Protein AF-A0A3R9NE01-F1 (afdb_monomer_lite)

pLDDT: mean 81.09, std 18.74, range [30.12, 98.5]

Sequence (220 aa):
MKENQVIYPLPDQVRCLRREVTMRYAVYPGRVAAQKMSQAEMDREIGTMQAAADSIEKMAKNGLFREAWNTLAEARTYAHAELMQEITRVQQRANQFTTDGNLASAQAECRKLAGLTLRLSELIGELLAKPQSDAPVVSAPNLLLTATPATAAANSAYATVEQKQAIIGLLNHPAIERKEKTKVLLNINRISPDKATETIEHLNVLIDAYDGPTSYAKAS

Structure (mmCIF, N/CA/C/O backbone):
data_AF-A0A3R9NE01-F1
#
_entry.id   AF-A0A3R9NE01-F1
#
loop_
_atom_site.group_PDB
_atom_site.id
_atom_site.type_symbol
_atom_site.label_atom_id
_atom_site.label_alt_id
_atom_site.label_comp_id
_atom_site.label_asym_id
_atom_site.label_entity_id
_atom_site.label_seq_id
_atom_site.pdbx_PDB_ins_code
_atom_site.Cartn_x
_atom_site.Cartn_y
_atom_site.Cartn_z
_atom_site.occupancy
_atom_site.B_iso_or_equiv
_atom_site.auth_seq_id
_atom_site.auth_comp_id
_atom_site.auth_asym_id
_atom_site.auth_atom_id
_atom_site.pdbx_PDB_model_num
ATOM 1 N N . MET A 1 1 ? 21.961 -8.917 9.415 1.00 46.12 1 MET A N 1
ATOM 2 C CA . MET A 1 1 ? 20.709 -9.704 9.413 1.00 46.12 1 MET A CA 1
ATOM 3 C C . MET A 1 1 ? 19.562 -8.709 9.381 1.00 46.12 1 MET A C 1
ATOM 5 O O . MET A 1 1 ? 19.503 -7.887 10.282 1.00 46.12 1 MET A O 1
ATOM 9 N N . LYS A 1 2 ? 18.745 -8.671 8.321 1.00 53.81 2 LYS A N 1
ATOM 10 C CA . LYS A 1 2 ? 17.541 -7.825 8.311 1.00 53.81 2 LYS A CA 1
ATOM 11 C C . LYS A 1 2 ? 16.445 -8.604 9.035 1.00 53.81 2 LYS A C 1
ATOM 13 O O . LYS A 1 2 ? 16.127 -9.710 8.608 1.00 53.81 2 LYS A O 1
ATOM 18 N N . GLU A 1 3 ? 15.937 -8.073 10.142 1.00 60.66 3 GLU A N 1
ATOM 19 C CA . GLU A 1 3 ? 14.750 -8.629 10.791 1.00 60.66 3 GLU A CA 1
ATOM 20 C C . GLU A 1 3 ? 13.585 -8.575 9.806 1.00 60.66 3 GLU A C 1
ATOM 22 O O . GLU A 1 3 ? 13.289 -7.531 9.222 1.00 60.66 3 GLU A O 1
ATOM 27 N N . ASN A 1 4 ? 12.956 -9.725 9.585 1.00 73.25 4 ASN A N 1
ATOM 28 C CA . ASN A 1 4 ? 11.788 -9.823 8.731 1.00 73.25 4 ASN A CA 1
ATOM 29 C C . ASN A 1 4 ? 10.596 -9.232 9.499 1.00 73.25 4 ASN A C 1
ATOM 31 O O . ASN A 1 4 ? 9.976 -9.922 10.308 1.00 73.25 4 ASN A O 1
ATOM 35 N N . GLN A 1 5 ? 10.324 -7.938 9.317 1.00 75.50 5 GLN A N 1
ATOM 36 C CA . GLN A 1 5 ? 9.161 -7.299 9.929 1.00 75.50 5 GLN A CA 1
ATOM 37 C C . GLN A 1 5 ? 7.882 -7.881 9.327 1.00 75.50 5 GLN A C 1
ATOM 39 O O . GLN A 1 5 ? 7.605 -7.724 8.139 1.00 75.50 5 GLN A O 1
ATOM 44 N N . VAL A 1 6 ? 7.093 -8.551 10.164 1.00 77.50 6 VAL A N 1
ATOM 45 C CA . VAL A 1 6 ? 5.766 -9.043 9.788 1.00 77.50 6 VAL A CA 1
ATOM 46 C C . VAL A 1 6 ? 4.814 -7.851 9.721 1.00 77.50 6 VAL A C 1
ATOM 48 O O . VAL A 1 6 ? 4.554 -7.197 10.732 1.00 77.50 6 VAL A O 1
ATOM 51 N N . ILE A 1 7 ? 4.300 -7.563 8.526 1.00 79.62 7 ILE A N 1
ATOM 52 C CA . ILE A 1 7 ? 3.317 -6.501 8.297 1.00 79.62 7 ILE A CA 1
ATOM 53 C C . ILE A 1 7 ? 1.916 -7.108 8.415 1.00 79.62 7 ILE A C 1
ATOM 55 O O . ILE A 1 7 ? 1.562 -8.005 7.653 1.00 79.62 7 ILE A O 1
ATOM 59 N N . TYR A 1 8 ? 1.111 -6.614 9.357 1.00 82.62 8 TYR A N 1
ATOM 60 C CA . TYR A 1 8 ? -0.275 -7.057 9.539 1.00 82.62 8 TYR A CA 1
ATOM 61 C C . TYR A 1 8 ? -1.252 -6.188 8.732 1.00 82.62 8 TYR A C 1
ATOM 63 O O . TYR A 1 8 ? -1.100 -4.962 8.739 1.00 82.62 8 TYR A O 1
ATOM 71 N N . PRO A 1 9 ? -2.289 -6.764 8.096 1.00 83.94 9 PRO A N 1
ATOM 72 C CA . PRO A 1 9 ? -3.312 -5.995 7.390 1.00 83.94 9 PRO A CA 1
ATOM 73 C C . PRO A 1 9 ? -4.028 -4.985 8.299 1.00 83.94 9 PRO A C 1
ATOM 75 O O . PRO A 1 9 ? -4.332 -5.285 9.456 1.00 83.94 9 PRO A O 1
ATOM 78 N N . LEU A 1 10 ? -4.373 -3.804 7.767 1.00 85.81 10 LEU A N 1
ATOM 79 C CA . LEU A 1 10 ? -5.088 -2.765 8.529 1.00 85.81 10 LEU A CA 1
ATOM 80 C C . LEU A 1 10 ? -6.391 -3.270 9.189 1.00 85.81 10 LEU A C 1
ATOM 82 O O . LEU A 1 10 ? -6.609 -2.935 10.354 1.00 85.81 10 LEU A O 1
ATOM 86 N N . PRO A 1 11 ? -7.236 -4.103 8.540 1.00 85.44 11 PRO A N 1
ATOM 87 C CA . PRO A 1 11 ? -8.435 -4.641 9.188 1.00 85.44 11 PRO A CA 1
ATOM 88 C C . PRO A 1 11 ? -8.142 -5.462 10.451 1.00 85.44 11 PRO A C 1
ATOM 90 O O . PRO A 1 11 ? -8.905 -5.410 11.419 1.00 85.44 11 PRO A O 1
ATOM 93 N N . ASP A 1 12 ? -7.026 -6.192 10.476 1.00 85.94 12 ASP A N 1
ATOM 94 C CA . ASP A 1 12 ? -6.636 -6.997 11.633 1.00 85.94 12 ASP A CA 1
ATOM 95 C C . ASP A 1 12 ? -6.089 -6.125 12.764 1.00 85.94 12 ASP A C 1
ATOM 97 O O . ASP A 1 12 ? -6.404 -6.367 13.932 1.00 85.94 12 ASP A O 1
ATOM 101 N N . GLN A 1 13 ? -5.373 -5.048 12.431 1.00 91.81 13 GLN A N 1
ATOM 102 C CA . GLN A 1 13 ? -4.954 -4.039 13.407 1.00 91.81 13 GLN A CA 1
ATOM 103 C C . GLN A 1 13 ? -6.165 -3.358 14.070 1.00 91.81 13 GLN A C 1
ATOM 105 O O . GLN A 1 13 ? -6.209 -3.244 15.297 1.00 91.81 13 GLN A O 1
ATOM 110 N N . VAL A 1 14 ? -7.189 -2.980 13.290 1.00 91.56 14 VAL A N 1
ATOM 111 C CA . VAL A 1 14 ? -8.448 -2.409 13.818 1.00 91.56 14 VAL A CA 1
ATOM 112 C C . VAL A 1 14 ? -9.142 -3.398 14.752 1.00 91.56 14 VAL A C 1
ATOM 114 O O . VAL A 1 14 ? -9.572 -3.024 15.844 1.00 91.56 14 VAL A O 1
ATOM 117 N N . ARG A 1 15 ? -9.235 -4.673 14.354 1.00 92.50 15 ARG A N 1
ATOM 118 C CA . ARG A 1 15 ? -9.855 -5.726 15.171 1.00 92.50 15 ARG A CA 1
ATOM 119 C C . ARG A 1 15 ? -9.122 -5.916 16.498 1.00 92.50 15 ARG A C 1
ATOM 121 O O . ARG A 1 15 ? -9.769 -6.030 17.538 1.00 92.50 15 ARG A O 1
ATOM 128 N N . CYS A 1 16 ? -7.791 -5.918 16.460 1.00 96.12 16 CYS A N 1
ATOM 129 C CA . CYS A 1 16 ? -6.942 -6.008 17.642 1.00 96.12 16 CYS A CA 1
ATOM 130 C C . CYS A 1 16 ? -7.188 -4.830 18.596 1.00 96.12 16 CYS A C 1
ATOM 132 O O . CYS A 1 16 ? -7.506 -5.044 19.766 1.00 96.12 16 CYS A O 1
ATOM 134 N N . LEU A 1 17 ? -7.150 -3.596 18.082 1.00 95.94 17 LEU A N 1
ATOM 135 C CA . LEU A 1 17 ? -7.391 -2.391 18.881 1.00 95.94 17 LEU A CA 1
ATOM 136 C C . LEU A 1 17 ? -8.790 -2.367 19.496 1.00 95.94 17 LEU A C 1
ATOM 138 O O . LEU A 1 17 ? -8.935 -2.055 20.674 1.00 95.94 17 LEU A O 1
ATOM 142 N N . ARG A 1 18 ? -9.824 -2.739 18.736 1.00 96.25 18 ARG A N 1
ATOM 143 C CA . ARG A 1 18 ? -11.195 -2.799 19.260 1.00 96.25 18 ARG A CA 1
ATOM 144 C C . ARG A 1 18 ? -11.335 -3.828 20.378 1.00 96.25 18 ARG A C 1
ATOM 146 O O . ARG A 1 18 ? -11.959 -3.529 21.391 1.00 96.25 18 ARG A O 1
ATOM 153 N N . ARG A 1 19 ? -10.720 -5.006 20.231 1.00 97.69 19 ARG A N 1
ATOM 154 C CA . ARG A 1 19 ? -10.684 -6.020 21.295 1.00 97.69 19 ARG A CA 1
ATOM 155 C C . ARG A 1 19 ? -9.995 -5.482 22.549 1.00 97.69 19 ARG A C 1
ATOM 157 O O . ARG A 1 19 ? -10.509 -5.675 23.646 1.00 97.69 19 ARG A O 1
ATOM 164 N N . GLU A 1 20 ? -8.865 -4.805 22.388 1.00 97.75 20 GLU A N 1
ATOM 165 C CA . GLU A 1 20 ? -8.125 -4.201 23.498 1.00 97.75 20 GLU A CA 1
ATOM 166 C C . GLU A 1 20 ? -8.955 -3.129 24.220 1.00 97.75 20 GLU A C 1
ATOM 168 O O . GLU A 1 20 ? -9.050 -3.150 25.445 1.00 97.75 20 GLU A O 1
ATOM 173 N N . VAL A 1 21 ? -9.652 -2.262 23.478 1.00 96.38 21 VAL A N 1
ATOM 174 C CA . VAL A 1 21 ? -10.604 -1.292 24.045 1.00 96.38 21 VAL A CA 1
ATOM 175 C C . VAL A 1 21 ? -11.685 -2.001 24.866 1.00 96.38 21 VAL A C 1
ATOM 177 O O . VAL A 1 21 ? -11.936 -1.616 26.008 1.00 96.38 21 VAL A O 1
ATOM 180 N N . THR A 1 22 ? -12.294 -3.068 24.335 1.00 97.44 22 THR A N 1
ATOM 181 C CA . THR A 1 22 ? -13.296 -3.863 25.065 1.00 97.44 22 THR A CA 1
ATOM 182 C C . THR A 1 22 ? -12.731 -4.453 26.358 1.00 97.44 22 THR A C 1
ATOM 184 O O . THR A 1 22 ? -13.388 -4.388 27.395 1.00 97.44 22 THR A O 1
ATOM 187 N N . MET A 1 23 ? -11.510 -4.994 26.331 1.00 97.50 23 MET A N 1
ATOM 188 C CA . MET A 1 23 ? -10.866 -5.532 27.535 1.00 97.50 23 MET A CA 1
ATOM 189 C C . MET A 1 23 ? -10.587 -4.433 28.567 1.00 97.50 23 MET A C 1
ATOM 191 O O . MET A 1 23 ? -10.809 -4.639 29.761 1.00 97.50 23 MET A O 1
ATOM 195 N N . ARG A 1 24 ? -10.175 -3.238 28.130 1.00 97.25 24 ARG A N 1
ATOM 196 C CA . ARG A 1 24 ? -9.930 -2.102 29.032 1.00 97.25 24 ARG A CA 1
ATOM 197 C C . ARG A 1 24 ? -11.197 -1.603 29.711 1.00 97.25 24 ARG A C 1
ATOM 199 O O . ARG A 1 24 ? -11.143 -1.327 30.905 1.00 97.25 24 ARG A O 1
ATOM 206 N N . TYR A 1 25 ? -12.342 -1.596 29.029 1.00 96.25 25 TYR A N 1
ATOM 207 C CA . TYR A 1 25 ? -13.628 -1.295 29.672 1.00 96.25 25 TYR A CA 1
ATOM 208 C C . TYR A 1 25 ? -13.980 -2.259 30.815 1.00 96.25 25 TYR A C 1
ATOM 210 O O . TYR A 1 25 ? -14.647 -1.847 31.759 1.00 96.25 25 TYR A O 1
ATOM 218 N N . ALA A 1 26 ? -13.525 -3.515 30.767 1.00 96.81 26 ALA A N 1
ATOM 219 C CA . ALA A 1 26 ? -13.738 -4.470 31.856 1.00 96.81 26 ALA A CA 1
ATOM 220 C C . ALA A 1 26 ? -12.755 -4.269 33.027 1.00 96.81 26 ALA A C 1
ATOM 222 O O . ALA A 1 26 ? -13.119 -4.465 34.184 1.00 96.81 26 ALA A O 1
ATOM 223 N N . VAL A 1 27 ? -11.509 -3.873 32.744 1.00 98.25 27 VAL A N 1
ATOM 224 C CA . VAL A 1 27 ? -10.435 -3.774 33.752 1.00 98.25 27 VAL A CA 1
ATOM 225 C C . VAL A 1 27 ? -10.393 -2.405 34.440 1.00 98.25 27 VAL A C 1
ATOM 227 O O . VAL A 1 27 ? -10.145 -2.316 35.645 1.00 98.25 27 VAL A O 1
ATOM 230 N N . TYR A 1 28 ? -10.603 -1.321 33.694 1.00 98.31 28 TYR A N 1
ATOM 231 C CA . TYR A 1 28 ? -10.342 0.043 34.165 1.00 98.31 28 TYR A CA 1
ATOM 232 C C . TYR A 1 28 ? -11.284 0.506 35.279 1.00 98.31 28 TYR A C 1
ATOM 234 O O . TYR A 1 28 ? -10.771 1.082 36.239 1.00 98.31 28 TYR A O 1
ATOM 242 N N . PRO A 1 29 ? -12.588 0.166 35.282 1.00 98.38 29 PRO A N 1
ATOM 243 C CA . PRO A 1 29 ? -13.466 0.502 36.402 1.00 98.38 29 PRO A CA 1
ATOM 244 C C . PRO A 1 29 ? -12.957 -0.030 37.749 1.00 98.38 29 PRO A C 1
ATOM 246 O O . PRO A 1 29 ? -12.997 0.681 38.751 1.00 98.38 29 PRO A O 1
ATOM 249 N N . GLY A 1 30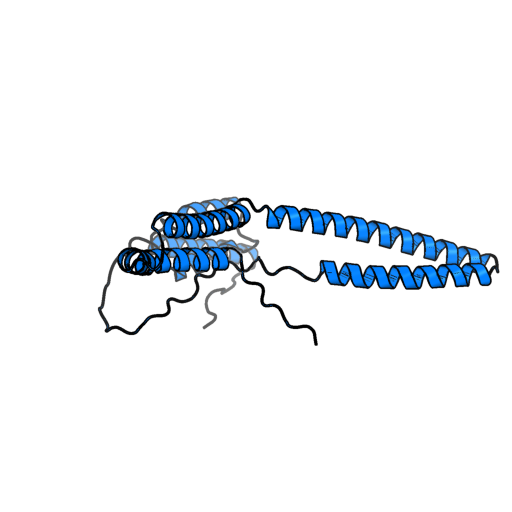 ? -12.390 -1.243 37.775 1.00 98.19 30 GLY A N 1
ATOM 250 C CA . GLY A 1 30 ? -11.782 -1.808 38.984 1.00 98.19 30 GLY A CA 1
ATOM 251 C C . GLY A 1 30 ? -10.541 -1.035 39.445 1.00 98.19 30 GLY A C 1
ATOM 252 O O . GLY A 1 30 ? -10.320 -0.864 40.644 1.00 98.19 30 GLY A O 1
ATOM 253 N N . ARG A 1 31 ? -9.745 -0.508 38.505 1.00 98.44 31 ARG A N 1
ATOM 254 C CA . ARG A 1 31 ? -8.592 0.351 38.822 1.00 98.44 31 ARG A CA 1
ATOM 255 C C . ARG A 1 31 ? -9.022 1.721 39.342 1.00 98.44 31 ARG A C 1
ATOM 257 O O . ARG A 1 31 ? -8.376 2.220 40.261 1.00 98.44 31 ARG A O 1
ATOM 264 N N . VAL A 1 32 ? -10.100 2.285 38.796 1.00 98.38 32 VAL A N 1
ATOM 265 C CA . VAL A 1 32 ? -10.689 3.547 39.263 1.00 98.38 32 VAL A CA 1
ATOM 266 C C . VAL A 1 32 ? -11.256 3.389 40.673 1.00 98.38 32 VAL A C 1
ATOM 268 O O . VAL A 1 32 ? -10.925 4.179 41.554 1.00 98.38 32 VAL A O 1
ATOM 271 N N . ALA A 1 33 ? -12.013 2.318 40.933 1.00 98.12 33 ALA A N 1
ATOM 272 C CA . ALA A 1 33 ? -12.537 2.012 42.266 1.00 98.12 33 ALA A CA 1
ATOM 273 C C . ALA A 1 33 ? -11.420 1.822 43.308 1.00 98.12 33 ALA A C 1
ATOM 275 O O . ALA A 1 33 ? -11.542 2.274 44.443 1.00 98.12 33 ALA A O 1
ATOM 276 N N . ALA A 1 34 ? -10.303 1.208 42.910 1.00 98.31 34 ALA A N 1
ATOM 277 C CA . ALA A 1 34 ? -9.118 1.045 43.751 1.00 98.31 34 ALA A CA 1
ATOM 278 C C . ALA A 1 34 ? -8.236 2.309 43.855 1.00 98.31 34 ALA A C 1
ATOM 280 O O . ALA A 1 34 ? -7.138 2.220 44.403 1.00 98.31 34 ALA A O 1
ATOM 281 N N . GLN A 1 35 ? -8.663 3.449 43.293 1.00 97.88 35 GLN A N 1
ATOM 282 C CA . GLN A 1 35 ? -7.911 4.714 43.236 1.00 97.88 35 GLN A CA 1
ATOM 283 C C . GLN A 1 35 ? -6.510 4.587 42.598 1.00 97.88 35 GLN A C 1
ATOM 285 O O . GLN A 1 35 ? -5.614 5.383 42.863 1.00 97.88 35 GLN A O 1
ATOM 290 N N . LYS A 1 36 ? -6.309 3.588 41.727 1.00 98.25 36 LYS A N 1
ATOM 291 C CA . LYS A 1 36 ? -5.052 3.353 40.985 1.00 98.25 36 LYS A CA 1
ATOM 292 C C . LYS A 1 36 ? -5.007 4.058 39.625 1.00 98.25 36 LYS A C 1
ATOM 294 O O . LYS A 1 36 ? -4.033 3.893 38.891 1.00 98.25 36 LYS A O 1
ATOM 299 N N . MET A 1 37 ? -6.093 4.723 39.253 1.00 98.31 37 MET A N 1
ATOM 300 C CA . MET A 1 37 ? -6.293 5.475 38.017 1.00 98.31 37 MET A CA 1
ATOM 301 C C . MET A 1 37 ? -7.474 6.418 38.253 1.00 98.31 37 MET A C 1
ATOM 303 O O . MET A 1 37 ? -8.444 6.029 38.903 1.00 98.31 37 MET A O 1
ATOM 307 N N . SER A 1 38 ? -7.415 7.645 37.754 1.00 98.50 38 SER A N 1
ATOM 308 C CA . SER A 1 38 ? -8.566 8.549 37.784 1.00 98.50 38 SER A CA 1
ATOM 309 C C . SER A 1 38 ? -9.555 8.226 36.661 1.00 98.50 38 SER A C 1
ATOM 311 O O . SER A 1 38 ? -9.184 7.704 35.609 1.00 98.50 38 SER A O 1
ATOM 313 N N . GLN A 1 39 ? -10.825 8.587 36.854 1.00 97.94 39 GLN A N 1
ATOM 314 C CA . GLN A 1 39 ? -11.846 8.450 35.811 1.00 97.94 39 GLN A CA 1
ATOM 315 C C . GLN A 1 39 ? -11.439 9.181 34.516 1.00 97.94 39 GLN A C 1
ATOM 317 O O . GLN A 1 39 ? -11.552 8.629 33.428 1.00 97.94 39 GLN A O 1
ATOM 322 N N . ALA A 1 40 ? -10.874 10.387 34.640 1.00 98.06 40 ALA A N 1
ATOM 323 C CA . ALA A 1 40 ? -10.422 11.179 33.498 1.00 98.06 40 ALA A CA 1
ATOM 324 C C . ALA A 1 40 ? -9.270 10.514 32.720 1.00 98.06 40 ALA A C 1
ATOM 326 O O . ALA A 1 40 ? -9.226 10.600 31.494 1.00 98.06 40 ALA A O 1
ATOM 327 N N . GLU A 1 41 ? -8.341 9.838 33.406 1.00 97.75 41 GLU A N 1
ATOM 328 C CA . GLU A 1 41 ? -7.271 9.072 32.752 1.00 97.75 41 GLU A CA 1
ATOM 329 C C . GLU A 1 41 ? -7.821 7.858 32.003 1.00 97.75 41 GLU A C 1
ATOM 331 O O . GLU A 1 41 ? -7.433 7.631 30.857 1.00 97.75 41 GLU A O 1
ATOM 336 N N . MET A 1 42 ? -8.755 7.121 32.615 1.00 97.75 42 MET A N 1
ATOM 337 C CA . MET A 1 42 ? -9.456 6.013 31.961 1.00 97.75 42 MET A CA 1
ATOM 338 C C . MET A 1 42 ? -10.135 6.485 30.668 1.00 97.75 42 MET A C 1
ATOM 340 O O . MET A 1 42 ? -9.909 5.895 29.609 1.00 97.75 42 MET A O 1
ATOM 344 N N . ASP A 1 43 ? -10.926 7.557 30.742 1.00 97.81 43 ASP A N 1
ATOM 345 C CA . ASP A 1 43 ? -11.672 8.087 29.598 1.00 97.81 43 ASP A CA 1
ATOM 346 C C . ASP A 1 43 ? -10.725 8.577 28.494 1.00 97.81 43 ASP A C 1
ATOM 348 O O . ASP A 1 43 ? -10.942 8.303 27.311 1.00 97.81 43 ASP A O 1
ATOM 352 N N . ARG A 1 44 ? -9.621 9.239 28.869 1.00 98.00 44 ARG A N 1
ATOM 353 C CA . ARG A 1 44 ? -8.589 9.683 27.925 1.00 98.00 44 ARG A CA 1
ATOM 354 C C . ARG A 1 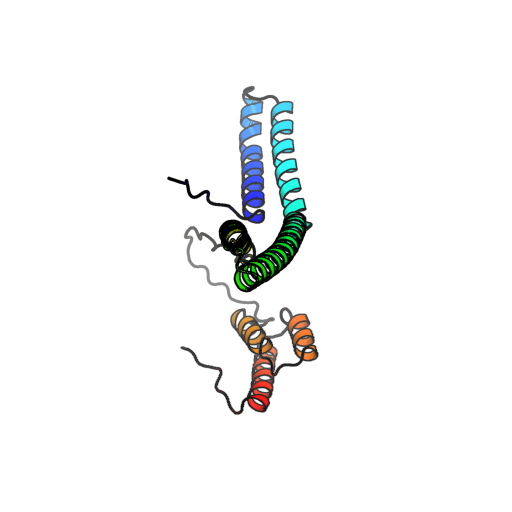44 ? -7.919 8.508 27.217 1.00 98.00 44 ARG A C 1
ATOM 356 O O . ARG A 1 44 ? -7.748 8.563 25.998 1.00 98.00 44 ARG A O 1
ATOM 363 N N . GLU A 1 45 ? -7.506 7.472 27.944 1.00 97.88 45 GLU A N 1
ATOM 364 C CA . GLU A 1 45 ? -6.842 6.310 27.344 1.00 97.88 45 GLU A CA 1
ATOM 365 C C . GLU A 1 45 ? -7.770 5.572 26.382 1.00 97.88 45 GLU A C 1
ATOM 367 O O . GLU A 1 45 ? -7.402 5.324 25.232 1.00 97.88 45 GLU A O 1
ATOM 372 N N . ILE A 1 46 ? -8.991 5.273 26.824 1.00 97.25 46 ILE A N 1
ATOM 373 C CA . ILE A 1 46 ? -9.991 4.590 26.003 1.00 97.25 46 ILE A CA 1
ATOM 374 C C . ILE A 1 46 ? -10.327 5.424 24.764 1.00 97.25 46 ILE A C 1
ATOM 376 O O . ILE A 1 46 ? -10.299 4.897 23.649 1.00 97.25 46 ILE A O 1
ATOM 380 N N . GLY A 1 47 ? -10.566 6.727 24.938 1.00 96.44 47 GLY A N 1
ATOM 381 C CA . GLY A 1 47 ? -10.857 7.642 23.838 1.00 96.44 47 GLY A CA 1
ATOM 382 C C . GLY A 1 47 ? -9.714 7.726 22.826 1.00 96.44 47 GLY A C 1
ATOM 383 O O . GLY A 1 47 ? -9.954 7.716 21.620 1.00 96.44 47 GLY A O 1
ATOM 384 N N . THR A 1 48 ? -8.459 7.720 23.289 1.00 96.81 48 THR A N 1
ATOM 385 C CA . THR A 1 48 ? -7.280 7.721 22.404 1.00 96.81 48 THR A CA 1
ATOM 386 C C . THR A 1 48 ? -7.207 6.437 21.574 1.00 96.81 48 THR A C 1
ATOM 388 O O . THR A 1 48 ? -6.958 6.488 20.369 1.00 96.81 48 THR A O 1
ATOM 391 N N . MET A 1 49 ? -7.462 5.278 22.186 1.00 97.00 49 MET A N 1
ATOM 392 C CA . MET A 1 49 ? -7.441 3.992 21.482 1.00 97.00 49 MET A CA 1
ATOM 393 C C . MET A 1 49 ? -8.596 3.846 20.487 1.00 97.00 49 MET A C 1
ATOM 395 O O . MET A 1 49 ? -8.391 3.331 19.386 1.00 97.00 49 MET A O 1
ATOM 399 N N . GLN A 1 50 ? -9.790 4.327 20.840 1.00 96.88 50 GLN A N 1
ATOM 400 C CA . GLN A 1 50 ? -10.937 4.378 19.930 1.00 96.88 50 GLN A CA 1
ATOM 401 C C . GLN A 1 50 ? -10.653 5.287 18.735 1.00 96.88 50 GLN A C 1
ATOM 403 O O . GLN A 1 50 ? -10.795 4.851 17.595 1.00 96.88 50 GLN A O 1
ATOM 408 N N . ALA A 1 51 ? -10.146 6.499 18.975 1.00 95.12 51 ALA A N 1
ATOM 409 C CA . ALA A 1 51 ? -9.775 7.424 17.909 1.00 95.12 51 ALA A CA 1
ATOM 410 C C . ALA A 1 51 ? -8.709 6.832 16.968 1.00 95.12 51 ALA A C 1
ATOM 412 O O . ALA A 1 51 ? -8.780 7.030 15.751 1.00 95.12 51 ALA A O 1
ATOM 413 N N . ALA A 1 52 ? -7.747 6.073 17.502 1.00 95.25 52 ALA A N 1
ATOM 414 C CA . ALA A 1 52 ? -6.760 5.359 16.696 1.00 95.25 52 ALA A CA 1
ATOM 415 C C . ALA A 1 52 ? -7.408 4.262 15.833 1.00 95.25 52 ALA A C 1
ATOM 417 O O . ALA A 1 52 ? -7.158 4.208 14.628 1.00 95.25 52 ALA A O 1
ATOM 418 N N . ALA A 1 53 ? -8.275 3.428 16.417 1.00 93.56 53 ALA A N 1
ATOM 419 C CA . ALA A 1 53 ? -8.989 2.383 15.684 1.00 93.56 53 ALA A CA 1
ATOM 420 C C . ALA A 1 53 ? -9.854 2.967 14.555 1.00 93.56 53 ALA A C 1
ATOM 422 O O . ALA A 1 53 ? -9.792 2.483 13.425 1.00 93.56 53 ALA A O 1
ATOM 423 N N . ASP A 1 54 ? -10.592 4.042 14.833 1.00 92.94 54 ASP A 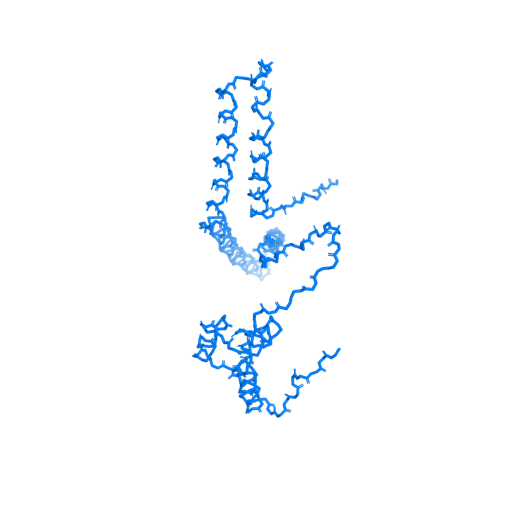N 1
ATOM 424 C CA . ASP A 1 54 ? -11.440 4.728 13.856 1.00 92.94 54 ASP A CA 1
ATOM 425 C C . ASP A 1 54 ? -10.618 5.384 12.745 1.00 92.94 54 ASP A C 1
ATOM 427 O O . ASP A 1 54 ? -11.012 5.366 11.579 1.00 92.94 54 ASP A O 1
ATOM 431 N N . SER A 1 55 ? -9.457 5.953 13.080 1.00 91.06 55 SER A N 1
ATOM 432 C CA . SER A 1 55 ? -8.545 6.532 12.090 1.00 91.06 55 SER A CA 1
ATOM 433 C C . SER A 1 55 ? -8.006 5.458 11.149 1.00 91.06 55 SER A C 1
ATOM 435 O O . SER A 1 55 ? -8.026 5.644 9.933 1.00 91.06 55 SER A O 1
ATOM 437 N N . ILE A 1 56 ? -7.589 4.306 11.683 1.00 89.94 56 ILE A N 1
ATOM 438 C CA . ILE A 1 56 ? -7.118 3.175 10.873 1.00 89.94 56 ILE A CA 1
ATOM 439 C C . ILE A 1 56 ? -8.250 2.605 10.019 1.00 89.94 56 ILE A C 1
ATOM 441 O O . ILE A 1 56 ? -8.051 2.323 8.838 1.00 89.94 56 ILE A O 1
ATOM 445 N N . GLU A 1 57 ? -9.455 2.489 10.569 1.00 89.31 57 GLU A N 1
ATOM 446 C CA . GLU A 1 57 ? -10.617 2.027 9.818 1.00 89.31 57 GLU A CA 1
ATOM 447 C C . GLU A 1 57 ? -10.989 2.990 8.686 1.00 89.31 57 GLU A C 1
ATOM 449 O O . GLU A 1 57 ? -11.264 2.544 7.573 1.00 89.31 57 GLU A O 1
ATOM 454 N N . LYS A 1 58 ? -10.952 4.306 8.928 1.00 87.56 58 LYS A N 1
ATOM 455 C CA . LYS A 1 58 ? -11.135 5.321 7.880 1.00 87.56 58 LYS A CA 1
ATOM 456 C C . LYS A 1 58 ? -10.062 5.203 6.805 1.00 87.56 58 LYS A C 1
ATOM 458 O O . LYS A 1 58 ? -10.398 5.234 5.627 1.00 87.56 58 LYS A O 1
ATOM 463 N N . MET A 1 59 ? -8.797 5.015 7.183 1.00 82.62 59 MET A N 1
ATOM 464 C CA . MET A 1 59 ? -7.710 4.792 6.222 1.00 82.62 59 MET A CA 1
ATOM 465 C C . MET A 1 59 ? -7.940 3.533 5.377 1.00 82.62 59 MET A C 1
ATOM 467 O O . MET A 1 59 ? -7.715 3.562 4.168 1.00 82.62 59 MET A O 1
ATOM 471 N N . ALA A 1 60 ? -8.438 2.456 5.989 1.00 83.19 60 ALA A N 1
ATOM 472 C CA . ALA A 1 60 ? -8.774 1.221 5.290 1.00 83.19 60 ALA A CA 1
ATOM 473 C C . ALA A 1 60 ? -9.981 1.392 4.346 1.00 83.19 60 ALA A C 1
ATOM 475 O O . ALA A 1 60 ? -9.944 0.914 3.216 1.00 83.19 60 ALA A O 1
ATOM 476 N N . LYS A 1 61 ? -11.035 2.094 4.785 1.00 81.88 61 LYS A N 1
ATOM 477 C CA . LYS A 1 61 ? -12.274 2.313 4.017 1.00 81.88 61 LYS A CA 1
ATOM 478 C C . LYS A 1 61 ? -12.105 3.291 2.866 1.00 81.88 61 LYS A C 1
ATOM 480 O O . LYS A 1 61 ? -12.584 3.028 1.770 1.00 81.88 61 LYS A O 1
ATOM 485 N N . ASN A 1 62 ? -11.425 4.405 3.113 1.00 81.50 62 ASN A N 1
ATOM 486 C CA . ASN A 1 62 ? -11.247 5.459 2.119 1.00 81.50 62 ASN A CA 1
ATOM 487 C C . ASN A 1 62 ? -10.258 5.051 1.027 1.00 81.50 62 ASN A C 1
ATOM 489 O O . ASN A 1 62 ? -10.062 5.802 0.084 1.00 81.50 62 ASN A O 1
ATOM 493 N N . GLY A 1 63 ? -9.580 3.908 1.174 1.00 76.25 63 GLY A N 1
ATOM 494 C CA . GLY A 1 63 ? -8.571 3.479 0.221 1.00 76.25 63 GLY A CA 1
ATOM 495 C C . GLY A 1 63 ? -7.387 4.439 0.131 1.00 76.25 63 GLY A C 1
ATOM 496 O O . GLY A 1 63 ? -6.583 4.276 -0.768 1.00 76.25 63 GLY A O 1
ATOM 497 N N . LEU A 1 64 ? -7.227 5.391 1.057 1.00 74.94 64 LEU A N 1
ATOM 498 C CA . LEU A 1 64 ? -6.170 6.412 1.043 1.00 74.94 64 LEU A CA 1
ATOM 499 C C . LEU A 1 64 ? -4.773 5.799 0.893 1.00 74.94 64 LEU A C 1
ATOM 501 O O . LEU A 1 64 ? -3.947 6.303 0.142 1.00 74.94 64 LEU A O 1
ATOM 505 N N . PHE A 1 65 ? -4.524 4.668 1.559 1.00 70.00 65 PHE A N 1
ATOM 506 C CA . PHE A 1 65 ? -3.284 3.909 1.381 1.00 70.00 65 PHE A CA 1
ATOM 507 C C . PHE A 1 65 ? -3.157 3.309 -0.016 1.00 70.00 65 PHE A C 1
ATOM 509 O O . PHE A 1 65 ? -2.071 3.315 -0.583 1.00 70.00 65 PHE A O 1
ATOM 516 N N . ARG A 1 66 ? -4.256 2.797 -0.571 1.00 71.69 66 ARG A N 1
ATOM 517 C CA . ARG A 1 66 ? -4.298 2.236 -1.921 1.00 71.69 66 ARG A CA 1
ATOM 518 C C . ARG A 1 66 ? -4.093 3.323 -2.972 1.00 71.69 66 ARG A C 1
ATOM 520 O O . ARG A 1 66 ? -3.314 3.113 -3.886 1.00 71.69 66 ARG A O 1
ATOM 527 N N . GLU A 1 67 ? -4.741 4.472 -2.825 1.00 74.00 67 GLU A N 1
ATOM 528 C CA . GLU A 1 67 ? -4.561 5.637 -3.692 1.00 74.00 67 GLU A CA 1
ATOM 529 C C . GLU A 1 67 ? -3.129 6.152 -3.611 1.00 74.00 67 GLU A C 1
ATOM 531 O O . GLU A 1 67 ? -2.459 6.208 -4.632 1.00 74.00 67 GLU A O 1
ATOM 536 N N . ALA A 1 68 ? -2.610 6.427 -2.411 1.00 73.19 68 ALA A N 1
ATOM 537 C CA . ALA A 1 68 ? -1.229 6.870 -2.238 1.00 73.19 68 ALA A CA 1
ATOM 538 C C . ALA A 1 68 ? -0.223 5.854 -2.801 1.00 73.19 68 ALA A C 1
ATOM 540 O O . ALA A 1 68 ? 0.748 6.241 -3.449 1.00 73.19 68 ALA A O 1
ATOM 541 N N . TRP A 1 69 ? -0.467 4.557 -2.596 1.00 72.81 69 TRP A N 1
ATOM 542 C CA . TRP A 1 69 ? 0.361 3.496 -3.158 1.00 72.81 69 TRP A CA 1
ATOM 543 C C . TRP A 1 69 ? 0.302 3.460 -4.684 1.00 72.81 69 TRP A C 1
ATOM 545 O O . TRP A 1 69 ? 1.343 3.381 -5.328 1.00 72.81 69 TRP A O 1
ATOM 555 N N . ASN A 1 70 ? -0.893 3.542 -5.267 1.00 73.38 70 ASN A N 1
ATOM 556 C CA . ASN A 1 70 ? -1.077 3.566 -6.713 1.00 73.38 70 ASN A CA 1
ATOM 557 C C . ASN A 1 70 ? -0.410 4.800 -7.324 1.00 73.38 70 ASN A C 1
ATOM 559 O O . ASN A 1 70 ? 0.354 4.652 -8.268 1.00 73.38 70 ASN A O 1
ATOM 563 N N . THR A 1 71 ? -0.591 5.984 -6.736 1.00 73.31 71 THR A N 1
ATOM 564 C CA . THR A 1 71 ? 0.077 7.218 -7.168 1.00 73.31 71 THR A CA 1
ATOM 565 C C . THR A 1 71 ? 1.599 7.089 -7.088 1.00 73.31 71 THR A C 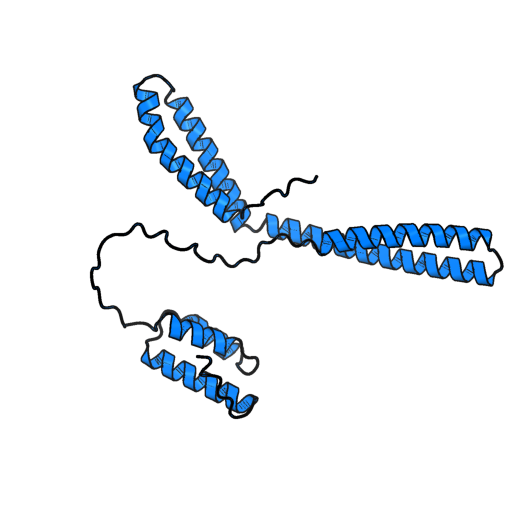1
ATOM 567 O O . THR A 1 71 ? 2.311 7.515 -7.994 1.00 73.31 71 THR A O 1
ATOM 570 N N . LEU A 1 72 ? 2.130 6.461 -6.032 1.00 73.44 72 LEU A N 1
ATOM 571 C CA . LEU A 1 72 ? 3.564 6.175 -5.919 1.00 73.44 72 LEU A CA 1
ATOM 572 C C . LEU A 1 72 ? 4.036 5.154 -6.963 1.00 73.44 72 LEU A C 1
ATOM 574 O O . LEU A 1 72 ? 5.124 5.307 -7.514 1.00 73.44 72 LEU A O 1
ATOM 578 N N . ALA A 1 73 ? 3.240 4.127 -7.254 1.00 73.12 73 ALA A N 1
ATOM 579 C CA . ALA A 1 73 ? 3.543 3.140 -8.286 1.00 73.12 73 ALA A CA 1
ATOM 580 C C . ALA A 1 73 ? 3.530 3.772 -9.687 1.00 73.12 73 ALA A C 1
ATOM 582 O O . ALA A 1 73 ? 4.433 3.516 -10.484 1.00 73.12 73 ALA A O 1
ATOM 583 N N . GLU A 1 74 ? 2.567 4.648 -9.971 1.00 72.06 74 GLU A N 1
ATOM 584 C CA . GLU A 1 74 ? 2.511 5.451 -11.192 1.00 72.06 74 GLU A CA 1
ATOM 585 C C . GLU A 1 74 ? 3.745 6.352 -11.303 1.00 72.06 74 GLU A C 1
ATOM 587 O O . GLU A 1 74 ? 4.453 6.290 -12.306 1.00 72.06 74 GLU A O 1
ATOM 592 N N . ALA A 1 75 ? 4.086 7.102 -10.249 1.00 72.81 75 ALA A N 1
ATOM 593 C CA . ALA A 1 75 ? 5.288 7.936 -10.211 1.00 72.81 75 ALA A CA 1
ATOM 594 C C . ALA A 1 75 ? 6.575 7.126 -10.460 1.00 72.81 75 ALA A C 1
ATOM 596 O O . ALA A 1 75 ? 7.438 7.549 -11.231 1.00 72.81 75 ALA A O 1
ATOM 597 N N . ARG A 1 76 ? 6.694 5.928 -9.871 1.00 78.00 76 ARG A N 1
ATOM 598 C CA . ARG A 1 76 ? 7.814 5.007 -10.135 1.00 78.00 76 ARG A CA 1
ATOM 599 C C . ARG A 1 76 ? 7.819 4.495 -11.574 1.00 78.00 76 ARG A C 1
ATOM 601 O O . ARG A 1 76 ? 8.891 4.329 -12.147 1.00 78.00 76 ARG A O 1
ATOM 608 N N . THR A 1 77 ? 6.652 4.264 -12.168 1.00 74.56 77 THR A N 1
ATOM 609 C CA . THR A 1 77 ? 6.530 3.831 -13.569 1.00 74.56 77 THR A CA 1
ATOM 610 C C . THR A 1 77 ? 6.983 4.936 -14.524 1.00 74.56 77 THR A C 1
ATOM 612 O O . THR A 1 77 ? 7.733 4.662 -15.460 1.00 74.56 77 THR A O 1
ATOM 615 N N . TYR A 1 78 ? 6.617 6.194 -14.258 1.00 75.00 78 TYR A N 1
ATOM 616 C CA . TYR A 1 78 ? 7.128 7.340 -15.018 1.00 75.00 78 TYR A CA 1
ATOM 617 C C . TYR A 1 78 ? 8.649 7.473 -14.881 1.00 75.00 78 TYR A C 1
ATOM 619 O O . TYR A 1 78 ? 9.344 7.563 -15.891 1.00 75.00 78 TYR A O 1
ATOM 627 N N . ALA A 1 79 ? 9.181 7.366 -13.660 1.00 81.19 79 ALA A N 1
ATOM 628 C CA . ALA A 1 79 ? 10.626 7.382 -13.428 1.00 81.19 79 ALA A CA 1
ATOM 629 C C . ALA A 1 79 ? 11.354 6.232 -14.156 1.00 81.19 79 ALA A C 1
ATOM 631 O O . ALA A 1 79 ? 12.449 6.422 -14.685 1.00 81.19 79 ALA A O 1
ATOM 632 N N . HIS A 1 80 ? 10.743 5.045 -14.230 1.00 84.12 80 HIS A N 1
ATOM 633 C CA . HIS A 1 80 ? 11.271 3.910 -14.990 1.00 84.12 80 HIS A CA 1
ATOM 634 C C . HIS A 1 80 ? 11.340 4.214 -16.492 1.00 84.12 80 HIS A C 1
ATOM 636 O O . HIS A 1 80 ? 12.358 3.948 -17.133 1.00 84.12 80 HIS A O 1
ATOM 642 N N . ALA A 1 81 ? 10.278 4.795 -17.053 1.00 84.62 81 ALA A N 1
ATOM 643 C CA . ALA A 1 81 ? 10.226 5.158 -18.464 1.00 84.62 81 ALA A CA 1
ATOM 644 C C . ALA A 1 81 ? 11.272 6.229 -18.822 1.00 84.62 81 ALA A C 1
ATOM 646 O O . ALA A 1 81 ? 11.977 6.084 -19.822 1.00 84.62 81 ALA A O 1
ATOM 647 N N . GLU A 1 82 ? 11.424 7.264 -17.992 1.00 88.69 82 GLU A N 1
ATOM 648 C CA . GLU A 1 82 ? 12.459 8.292 -18.171 1.00 88.69 82 GLU A CA 1
ATOM 649 C C . GLU A 1 82 ? 13.870 7.696 -18.105 1.00 88.69 82 GLU A C 1
ATOM 651 O O . GLU A 1 82 ? 14.719 7.999 -18.948 1.00 88.69 82 GLU A O 1
ATOM 656 N N . LEU A 1 83 ? 14.109 6.785 -17.158 1.00 89.81 83 LEU A N 1
ATOM 657 C CA . LEU A 1 83 ? 15.392 6.103 -17.020 1.00 89.81 83 LEU A CA 1
ATOM 658 C C . LEU A 1 83 ? 15.725 5.250 -18.255 1.00 89.81 83 LEU A C 1
ATOM 660 O O . LEU A 1 83 ? 16.855 5.285 -18.741 1.00 89.81 83 LEU A O 1
ATOM 664 N N . MET A 1 84 ? 14.742 4.535 -18.809 1.00 90.69 84 MET A N 1
ATOM 665 C CA . MET A 1 84 ? 14.900 3.757 -20.045 1.00 90.69 84 MET A CA 1
ATOM 666 C C . MET A 1 84 ? 15.204 4.640 -21.264 1.00 90.69 84 MET A C 1
ATOM 668 O O . MET A 1 84 ? 16.030 4.276 -22.111 1.00 90.69 84 MET A O 1
ATOM 672 N N . GLN A 1 85 ? 14.585 5.820 -21.354 1.00 93.56 85 GLN A N 1
ATOM 673 C CA . GLN A 1 85 ? 14.911 6.790 -22.401 1.00 93.56 85 GLN A CA 1
ATOM 674 C C . GLN A 1 85 ? 16.352 7.291 -22.270 1.00 93.56 85 GLN A C 1
ATOM 676 O O . GLN A 1 85 ? 17.064 7.360 -23.273 1.00 93.56 85 GLN A O 1
ATOM 681 N N . GLU A 1 86 ? 16.812 7.596 -21.056 1.00 93.44 86 GLU A N 1
ATOM 682 C CA . GLU A 1 86 ? 18.180 8.076 -20.854 1.00 93.44 86 GLU A CA 1
ATOM 683 C C . GLU A 1 86 ? 19.226 6.989 -21.135 1.00 93.44 86 GLU A C 1
ATOM 685 O O . GLU A 1 86 ? 20.225 7.268 -21.797 1.00 93.44 86 GLU A O 1
ATOM 690 N N . ILE A 1 87 ? 18.964 5.734 -20.751 1.00 94.19 87 ILE A N 1
ATOM 691 C CA . ILE A 1 87 ? 19.782 4.570 -21.140 1.00 94.19 87 ILE A CA 1
ATOM 692 C C . ILE A 1 87 ? 19.929 4.506 -22.665 1.00 94.19 87 ILE A C 1
ATOM 694 O O . ILE A 1 87 ? 21.039 4.366 -23.182 1.00 94.19 87 ILE A O 1
ATOM 698 N N . THR A 1 88 ? 18.825 4.677 -23.395 1.00 96.12 88 THR A N 1
ATOM 699 C CA . THR A 1 88 ? 18.825 4.649 -24.865 1.00 96.12 88 THR A CA 1
ATOM 700 C C . THR A 1 88 ? 19.659 5.792 -25.453 1.00 96.12 88 THR A C 1
ATOM 702 O O . THR A 1 88 ? 20.458 5.566 -26.364 1.00 96.12 88 THR A O 1
ATOM 705 N N . ARG A 1 89 ? 19.536 7.014 -24.916 1.00 96.94 89 ARG A N 1
ATOM 706 C CA . ARG A 1 89 ? 20.330 8.173 -25.363 1.00 96.94 89 ARG A CA 1
ATOM 707 C C . ARG A 1 89 ? 21.823 7.988 -25.096 1.00 96.94 89 ARG A C 1
ATOM 709 O O . ARG A 1 89 ? 22.634 8.267 -25.977 1.00 96.94 89 ARG A O 1
ATOM 716 N N . VAL A 1 90 ? 22.196 7.509 -23.908 1.00 94.69 90 VAL A N 1
ATOM 717 C CA . VAL A 1 90 ? 23.596 7.217 -23.550 1.00 94.69 90 VAL A CA 1
ATOM 718 C C . VAL A 1 90 ? 24.178 6.160 -24.488 1.00 94.69 90 VAL A C 1
ATOM 720 O O . VAL A 1 90 ? 25.281 6.342 -25.000 1.00 94.69 90 VAL A O 1
ATOM 723 N N . GLN A 1 91 ? 23.424 5.096 -24.781 1.00 96.38 91 GLN A N 1
ATOM 724 C CA . GLN A 1 91 ? 23.848 4.059 -25.722 1.00 96.38 91 GLN A CA 1
ATOM 725 C C . GLN A 1 91 ? 24.096 4.627 -27.127 1.00 96.38 91 GLN A C 1
ATOM 727 O O . GLN A 1 91 ? 25.118 4.327 -27.744 1.00 96.38 91 GLN A O 1
ATOM 732 N N . GLN A 1 92 ? 23.190 5.469 -27.631 1.00 97.19 92 GLN A N 1
ATOM 733 C CA . GLN A 1 92 ? 23.348 6.114 -28.938 1.00 97.19 92 GLN A CA 1
ATOM 734 C C . GLN A 1 92 ? 24.599 7.000 -28.986 1.00 97.19 92 GLN A C 1
ATOM 736 O O . GLN A 1 92 ? 25.376 6.902 -29.935 1.00 97.19 92 GLN A O 1
ATOM 741 N N . ARG A 1 93 ? 24.845 7.810 -27.946 1.00 96.75 93 ARG A N 1
ATOM 742 C CA . ARG A 1 93 ? 26.060 8.638 -27.850 1.00 96.75 93 ARG A CA 1
ATOM 743 C C . ARG A 1 93 ? 27.334 7.796 -27.790 1.00 96.75 93 ARG A C 1
ATOM 745 O O . ARG A 1 93 ? 28.303 8.124 -28.468 1.00 96.75 93 ARG A O 1
ATOM 752 N N . ALA A 1 94 ? 27.338 6.701 -27.029 1.00 94.56 94 ALA A N 1
ATOM 753 C CA . ALA A 1 94 ? 28.479 5.787 -26.959 1.00 94.56 94 ALA A CA 1
ATOM 754 C C . ALA A 1 94 ? 28.805 5.173 -28.333 1.00 94.56 94 ALA A C 1
ATOM 756 O O . ALA A 1 94 ? 29.969 5.142 -28.744 1.00 94.56 94 ALA A O 1
ATOM 757 N N . ASN A 1 95 ? 27.777 4.745 -29.072 1.00 95.06 95 ASN A N 1
ATOM 758 C CA . ASN A 1 95 ? 27.925 4.214 -30.428 1.00 95.06 95 ASN A CA 1
ATOM 759 C C . ASN A 1 95 ? 28.469 5.279 -31.396 1.00 95.06 95 ASN A C 1
ATOM 761 O O . ASN A 1 95 ? 29.355 4.984 -32.201 1.00 95.06 95 ASN A O 1
ATOM 765 N N . GLN A 1 96 ? 27.986 6.521 -31.285 1.00 97.19 96 GLN A N 1
ATOM 766 C CA . GLN A 1 96 ? 28.475 7.641 -32.087 1.00 97.19 96 GLN A CA 1
ATOM 767 C C . GLN A 1 96 ? 29.961 7.908 -31.818 1.00 97.19 96 GLN A C 1
ATOM 769 O O . GLN A 1 96 ? 30.759 7.873 -32.747 1.00 97.19 96 GLN A O 1
ATOM 774 N N . PHE A 1 97 ? 30.371 8.047 -30.552 1.00 97.38 97 PHE A N 1
ATOM 775 C CA . PHE A 1 97 ? 31.781 8.264 -30.205 1.00 97.38 97 PHE A CA 1
ATOM 776 C C . PHE A 1 97 ? 32.698 7.123 -30.646 1.00 97.38 97 PHE A C 1
ATOM 778 O O . PHE A 1 97 ? 33.854 7.362 -30.988 1.00 97.38 97 PHE A O 1
ATOM 785 N N . THR A 1 98 ? 32.189 5.891 -30.651 1.00 95.00 98 THR A N 1
ATOM 786 C CA . THR A 1 98 ? 32.925 4.732 -31.171 1.00 95.00 98 THR A CA 1
ATOM 787 C C . THR A 1 98 ? 33.137 4.852 -32.679 1.00 95.00 98 THR A C 1
ATOM 789 O O . THR A 1 98 ? 34.242 4.617 -33.161 1.00 95.00 98 THR A O 1
ATOM 792 N N . THR A 1 99 ? 32.101 5.272 -33.410 1.00 97.00 99 THR A N 1
ATOM 793 C CA . THR A 1 99 ? 32.161 5.507 -34.863 1.00 97.00 99 THR A CA 1
ATOM 794 C C . THR A 1 99 ? 33.117 6.652 -35.206 1.00 97.00 99 THR A C 1
ATOM 796 O O . THR A 1 99 ? 33.880 6.552 -36.162 1.00 97.00 99 THR A O 1
ATOM 799 N N . ASP A 1 100 ? 33.146 7.693 -34.374 1.00 96.56 100 ASP A N 1
ATOM 800 C CA . ASP A 1 100 ? 34.023 8.858 -34.531 1.00 96.56 100 ASP A CA 1
ATOM 801 C C . ASP A 1 100 ? 35.480 8.593 -34.089 1.00 96.56 100 ASP A C 1
ATOM 803 O O . ASP A 1 100 ? 36.326 9.484 -34.156 1.00 96.56 100 ASP A O 1
ATOM 807 N N . GLY A 1 101 ? 35.794 7.391 -33.585 1.00 96.88 101 GLY A N 1
ATOM 808 C CA . GLY A 1 101 ? 37.125 7.031 -33.079 1.00 96.88 101 GLY A CA 1
ATOM 809 C C . GLY A 1 101 ? 37.496 7.665 -31.728 1.00 96.88 101 GLY A C 1
ATOM 810 O O . GLY A 1 101 ? 38.624 7.512 -31.256 1.00 96.88 101 GLY A O 1
ATOM 811 N N . ASN A 1 102 ? 36.563 8.348 -31.060 1.00 97.50 102 ASN A N 1
ATOM 812 C CA . ASN A 1 102 ? 36.771 8.981 -29.757 1.00 97.50 102 ASN A CA 1
ATOM 813 C C . ASN A 1 102 ? 36.525 7.987 -28.607 1.00 97.50 102 ASN A C 1
ATOM 815 O O . ASN A 1 102 ? 35.524 8.042 -27.884 1.00 97.50 102 ASN A O 1
ATOM 819 N N . LEU A 1 103 ? 37.475 7.068 -28.423 1.00 95.44 103 LEU A N 1
ATOM 820 C CA . LEU A 1 103 ? 37.350 5.961 -27.467 1.00 95.44 103 LEU A CA 1
ATOM 821 C C . LEU A 1 103 ? 37.253 6.421 -26.004 1.00 95.44 103 LEU A C 1
ATOM 823 O O . LEU A 1 103 ? 36.564 5.783 -25.210 1.00 95.44 103 LEU A O 1
ATOM 827 N N . ALA A 1 104 ? 37.886 7.541 -25.638 1.00 96.62 104 ALA A N 1
ATOM 828 C CA . ALA A 1 104 ? 37.811 8.080 -24.279 1.00 96.62 104 ALA A CA 1
ATOM 829 C C . ALA A 1 104 ? 36.382 8.524 -23.919 1.00 96.62 104 ALA A C 1
ATOM 831 O O . ALA A 1 104 ? 35.883 8.215 -22.833 1.00 96.62 104 ALA A O 1
ATOM 832 N N . SER A 1 105 ? 35.697 9.196 -24.850 1.00 94.88 105 SER A N 1
ATOM 833 C CA . SER A 1 105 ? 34.310 9.639 -24.655 1.00 94.88 105 SER A CA 1
ATOM 834 C C . SER A 1 105 ? 33.335 8.463 -24.697 1.00 94.88 105 SER A C 1
ATOM 836 O O . SER A 1 105 ? 32.428 8.390 -23.866 1.00 94.88 105 SER A O 1
ATOM 838 N N . ALA A 1 106 ? 33.569 7.489 -25.585 1.00 93.94 106 ALA A N 1
ATOM 839 C CA . ALA A 1 106 ? 32.804 6.243 -25.612 1.00 93.94 106 ALA A CA 1
ATOM 840 C C . ALA A 1 106 ? 32.905 5.490 -24.272 1.00 93.94 106 ALA A C 1
ATOM 842 O O . ALA A 1 106 ? 31.890 5.092 -23.700 1.00 93.94 106 ALA A O 1
ATOM 843 N N . GLN A 1 107 ? 34.113 5.368 -23.708 1.00 95.75 107 GLN A N 1
ATOM 844 C CA . GLN A 1 107 ? 34.325 4.722 -22.411 1.00 95.75 107 GLN A CA 1
ATOM 845 C C . GLN A 1 107 ? 33.605 5.458 -21.268 1.00 95.75 107 GLN A C 1
ATOM 847 O O . GLN A 1 107 ? 33.067 4.811 -20.364 1.00 95.75 107 GLN A O 1
ATOM 852 N N . ALA A 1 108 ? 33.570 6.793 -21.295 1.00 94.75 108 ALA A N 1
ATOM 853 C CA . ALA A 1 108 ? 32.844 7.587 -20.307 1.00 94.75 108 ALA A CA 1
ATOM 854 C C . ALA A 1 108 ? 31.323 7.353 -20.376 1.00 94.75 108 ALA A C 1
ATOM 856 O O . ALA A 1 108 ? 30.694 7.154 -19.333 1.00 94.75 108 ALA A O 1
ATOM 857 N N . GLU A 1 109 ? 30.733 7.310 -21.575 1.00 95.44 109 GLU A N 1
ATOM 858 C CA . GLU A 1 109 ? 29.307 6.994 -21.742 1.00 95.44 109 GLU A CA 1
ATOM 859 C C . GLU A 1 109 ? 28.988 5.547 -21.322 1.00 95.44 109 GLU A C 1
ATOM 861 O O . GLU A 1 109 ? 27.996 5.326 -20.630 1.00 95.44 109 GLU A O 1
ATOM 866 N N . CYS A 1 110 ? 29.858 4.570 -21.602 1.00 92.19 110 CYS A N 1
ATOM 867 C CA . CYS A 1 110 ? 29.676 3.191 -21.125 1.00 92.19 110 CYS A CA 1
ATOM 868 C C . CYS A 1 110 ? 29.638 3.088 -19.588 1.00 92.19 110 CYS A C 1
ATOM 870 O O . CYS A 1 110 ? 28.862 2.307 -19.035 1.00 92.19 110 CYS A O 1
ATOM 872 N N . ARG A 1 111 ? 30.429 3.897 -18.866 1.00 94.56 111 ARG A N 1
ATOM 873 C CA . ARG A 1 111 ? 30.360 3.955 -17.391 1.00 94.56 111 ARG A CA 1
ATOM 874 C C . ARG A 1 111 ? 29.032 4.531 -16.904 1.00 94.56 111 ARG A C 1
ATOM 876 O O . ARG A 1 111 ? 28.463 4.009 -15.946 1.00 94.56 111 ARG A O 1
ATOM 883 N N . LYS A 1 112 ? 28.519 5.573 -17.569 1.00 93.94 112 LYS A N 1
ATOM 884 C CA . LYS A 1 112 ? 27.187 6.127 -17.271 1.00 93.94 112 LYS A CA 1
ATOM 885 C C . LYS A 1 112 ? 26.102 5.076 -17.498 1.00 93.94 112 LYS A C 1
ATOM 887 O O . LYS A 1 112 ? 25.251 4.891 -16.634 1.00 93.94 112 LYS A O 1
ATOM 892 N N . LEU A 1 113 ? 26.178 4.346 -18.611 1.00 92.38 113 LEU A N 1
ATOM 893 C CA . LEU A 1 113 ? 25.235 3.282 -18.951 1.00 92.38 113 LEU A CA 1
ATOM 894 C C . LEU A 1 113 ? 25.179 2.192 -17.872 1.00 92.38 113 LEU A C 1
ATOM 896 O O . LEU A 1 113 ? 24.090 1.780 -17.469 1.00 92.38 113 LEU A O 1
ATOM 900 N N . ALA A 1 114 ? 26.337 1.762 -17.362 1.00 91.75 114 ALA A N 1
ATOM 901 C CA . ALA A 1 114 ? 26.410 0.786 -16.277 1.00 91.75 114 ALA A CA 1
ATOM 902 C C . ALA A 1 114 ? 25.710 1.295 -15.002 1.00 91.75 114 ALA A C 1
ATOM 904 O O . ALA A 1 114 ? 24.928 0.564 -14.396 1.00 91.75 114 ALA A O 1
ATOM 905 N N . GLY A 1 115 ? 25.926 2.564 -14.637 1.00 90.62 115 GLY A N 1
ATOM 906 C CA . GLY A 1 115 ? 25.257 3.191 -13.493 1.00 90.62 115 GLY A CA 1
ATOM 907 C C . GLY A 1 115 ? 23.736 3.277 -13.656 1.00 90.62 115 GLY A C 1
ATOM 908 O O . GLY A 1 115 ? 22.996 2.926 -12.737 1.00 90.62 115 GLY A O 1
ATOM 909 N N . LEU A 1 116 ? 23.258 3.678 -14.838 1.00 88.88 116 LEU A N 1
ATOM 910 C CA . LEU A 1 116 ? 21.821 3.753 -15.128 1.00 88.88 116 LEU A CA 1
ATOM 911 C C . LEU A 1 116 ? 21.159 2.369 -15.123 1.00 88.88 116 LEU A C 1
ATOM 913 O O . LEU A 1 116 ? 20.068 2.216 -14.581 1.00 88.88 116 LEU A O 1
ATOM 917 N N . THR A 1 117 ? 21.833 1.351 -15.662 1.00 87.25 117 THR A N 1
ATOM 918 C CA . THR A 1 117 ? 21.345 -0.039 -15.647 1.00 87.25 117 THR A CA 1
ATOM 919 C C . THR A 1 117 ? 21.211 -0.572 -14.219 1.00 87.25 117 THR A C 1
ATOM 921 O O . THR A 1 117 ? 20.232 -1.240 -13.888 1.00 87.25 117 THR A O 1
ATOM 924 N N . LEU A 1 118 ? 22.161 -0.241 -13.341 1.00 90.19 118 LEU A N 1
ATOM 925 C CA . LEU A 1 118 ? 22.098 -0.636 -11.935 1.00 90.19 118 LEU A CA 1
ATOM 926 C C . LEU A 1 118 ? 20.922 0.055 -11.233 1.00 90.19 118 LEU A C 1
ATOM 928 O O . LEU A 1 118 ? 20.112 -0.615 -10.591 1.00 90.19 118 LEU A O 1
ATOM 932 N N . ARG A 1 119 ? 20.735 1.360 -11.463 1.00 87.19 119 ARG A N 1
ATOM 933 C CA . ARG A 1 119 ? 19.581 2.103 -10.936 1.00 87.19 119 ARG A CA 1
ATOM 934 C C . ARG A 1 119 ? 18.242 1.550 -11.432 1.00 87.19 119 ARG A C 1
ATOM 936 O O . ARG A 1 119 ? 17.272 1.510 -10.678 1.00 87.19 119 ARG A O 1
ATOM 943 N N . LEU A 1 120 ? 18.194 1.092 -12.681 1.00 87.62 120 LEU A N 1
ATOM 944 C CA . LEU A 1 120 ? 17.017 0.453 -13.261 1.00 87.62 120 LEU A CA 1
ATOM 945 C C . LEU A 1 120 ? 16.682 -0.848 -12.527 1.00 87.62 120 LEU A C 1
ATOM 947 O O . LEU A 1 120 ? 15.520 -1.081 -12.202 1.00 87.62 120 LEU A O 1
ATOM 951 N N . SER A 1 121 ? 17.693 -1.668 -12.229 1.00 82.12 121 SER A N 1
ATOM 952 C CA . SER A 1 121 ? 17.504 -2.926 -11.500 1.00 82.12 121 SER A CA 1
ATOM 953 C C . SER A 1 121 ? 16.970 -2.714 -10.077 1.00 82.12 121 SER A C 1
ATOM 955 O O . SER A 1 121 ? 16.088 -3.454 -9.643 1.00 82.12 121 SER A O 1
ATOM 957 N N . GLU A 1 122 ? 17.418 -1.660 -9.385 1.00 86.00 122 GLU A N 1
ATOM 958 C CA . GLU A 1 122 ? 16.893 -1.270 -8.069 1.00 86.00 122 GLU A CA 1
ATOM 959 C C . GLU A 1 122 ? 15.414 -0.877 -8.157 1.00 86.00 122 GLU A C 1
ATOM 961 O O . GLU A 1 122 ? 14.585 -1.395 -7.409 1.00 86.00 122 GLU A O 1
ATOM 966 N N . LEU A 1 123 ? 15.070 -0.014 -9.118 1.00 81.62 123 LEU A N 1
ATOM 967 C CA . LEU A 1 123 ? 13.702 0.462 -9.313 1.00 81.62 123 LEU A CA 1
ATOM 968 C C . LEU A 1 123 ? 12.746 -0.679 -9.701 1.00 81.62 123 LEU A C 1
ATOM 970 O O . LEU A 1 123 ? 11.617 -0.732 -9.218 1.00 81.62 123 LEU A O 1
ATOM 974 N N . ILE A 1 124 ? 13.198 -1.618 -10.539 1.00 80.69 124 ILE A N 1
ATOM 975 C CA . ILE A 1 124 ? 12.439 -2.834 -10.869 1.00 80.69 124 ILE A CA 1
ATOM 976 C C . ILE A 1 124 ? 12.213 -3.676 -9.607 1.00 80.69 124 ILE A C 1
ATOM 978 O O . ILE A 1 124 ? 11.097 -4.143 -9.383 1.00 80.69 124 ILE A O 1
ATOM 982 N N . GLY A 1 125 ? 13.228 -3.834 -8.753 1.00 78.50 125 GLY A N 1
ATOM 983 C CA . GLY A 1 125 ? 13.086 -4.515 -7.465 1.00 78.50 125 GLY A CA 1
ATOM 984 C C . GLY A 1 125 ? 12.029 -3.865 -6.563 1.00 78.50 125 GLY A C 1
ATOM 985 O O . GLY A 1 125 ? 11.199 -4.563 -5.981 1.00 78.50 125 GLY A O 1
ATOM 986 N N . GLU A 1 126 ? 12.003 -2.532 -6.500 1.00 78.62 126 GLU A N 1
ATOM 987 C CA . GLU A 1 126 ? 11.002 -1.768 -5.742 1.00 78.62 126 GLU A CA 1
ATOM 988 C C . GLU A 1 126 ? 9.583 -1.866 -6.322 1.00 78.62 126 GLU A C 1
ATOM 990 O O . GLU A 1 126 ? 8.608 -1.843 -5.569 1.00 78.62 126 GLU A O 1
ATOM 995 N N . LEU A 1 127 ? 9.449 -1.957 -7.648 1.00 73.88 127 LEU A N 1
ATOM 996 C CA . LEU A 1 127 ? 8.162 -2.126 -8.331 1.00 73.88 127 LEU A CA 1
ATOM 997 C C . LEU A 1 127 ? 7.601 -3.546 -8.171 1.00 73.88 127 LEU A C 1
ATOM 999 O O . LEU A 1 127 ? 6.390 -3.720 -8.037 1.00 73.88 127 LEU A O 1
ATOM 1003 N N . LEU A 1 128 ? 8.469 -4.561 -8.168 1.00 73.50 128 LEU A N 1
ATOM 1004 C CA . LEU A 1 128 ? 8.080 -5.965 -8.002 1.00 73.50 128 LEU A CA 1
ATOM 1005 C C . LEU A 1 128 ? 7.750 -6.328 -6.549 1.00 73.50 128 LEU A C 1
ATOM 1007 O O . LEU A 1 128 ? 7.011 -7.288 -6.312 1.00 73.50 128 LEU A O 1
ATOM 1011 N N . ALA A 1 129 ? 8.244 -5.559 -5.577 1.00 70.94 129 ALA A N 1
ATOM 1012 C CA . ALA A 1 129 ? 7.862 -5.678 -4.177 1.00 70.94 129 ALA A CA 1
ATOM 1013 C C . ALA A 1 129 ? 6.408 -5.202 -3.967 1.00 70.94 129 ALA A C 1
ATOM 1015 O O . ALA A 1 129 ? 6.149 -4.093 -3.498 1.00 70.94 129 ALA A O 1
ATOM 1016 N N . LYS A 1 130 ? 5.432 -6.047 -4.324 1.00 54.66 130 LYS A N 1
ATOM 1017 C CA . LYS A 1 130 ? 4.019 -5.816 -3.993 1.00 54.66 130 LYS A CA 1
ATOM 1018 C C . LYS A 1 130 ? 3.841 -5.775 -2.468 1.00 54.66 130 LYS A C 1
ATOM 1020 O O . LYS A 1 130 ? 4.250 -6.725 -1.798 1.00 54.66 130 LYS A O 1
ATOM 1025 N N . PRO A 1 131 ? 3.139 -4.781 -1.903 1.00 52.81 131 PRO A N 1
ATOM 1026 C CA . PRO A 1 131 ? 2.551 -4.931 -0.589 1.00 52.81 131 PRO A CA 1
ATOM 1027 C C . PRO A 1 131 ? 1.400 -5.921 -0.745 1.00 52.81 131 PRO A C 1
ATOM 1029 O O . PRO A 1 131 ? 0.481 -5.720 -1.543 1.00 52.81 131 PRO A O 1
ATOM 1032 N N . GLN A 1 132 ? 1.475 -7.035 -0.024 1.00 49.12 132 GLN A N 1
ATOM 1033 C CA . GLN A 1 132 ? 0.372 -7.981 0.047 1.00 49.12 132 GLN A CA 1
ATOM 1034 C C . GLN A 1 132 ? -0.842 -7.288 0.672 1.00 49.12 132 GLN A C 1
ATOM 1036 O O . GLN A 1 132 ? -0.917 -7.115 1.883 1.00 49.12 132 GLN A O 1
ATOM 1041 N N . SER A 1 133 ? -1.795 -6.878 -0.160 1.00 48.59 133 SER A N 1
ATOM 1042 C CA . SER A 1 133 ? -3.103 -6.397 0.294 1.00 48.59 133 SER A CA 1
ATOM 1043 C C . SER A 1 133 ? -4.240 -6.811 -0.646 1.00 48.59 133 SER A C 1
ATOM 1045 O O . SER A 1 133 ? -5.291 -6.181 -0.646 1.00 48.59 133 SER A O 1
ATOM 1047 N N . ASP A 1 134 ? -4.051 -7.889 -1.411 1.00 45.06 134 ASP A N 1
ATOM 1048 C CA . ASP A 1 134 ? -5.121 -8.520 -2.199 1.00 45.06 134 ASP A CA 1
ATOM 1049 C C . ASP A 1 134 ? -5.459 -9.926 -1.684 1.00 45.06 134 ASP A C 1
ATOM 1051 O O . ASP A 1 134 ? -6.039 -10.737 -2.405 1.00 45.06 134 ASP A O 1
ATOM 1055 N N . ALA A 1 135 ? -5.139 -10.240 -0.422 1.00 36.09 135 ALA A N 1
ATOM 1056 C CA . ALA A 1 135 ? -5.839 -11.348 0.207 1.00 36.09 135 ALA A CA 1
ATOM 1057 C C . ALA A 1 135 ? -7.314 -10.920 0.325 1.00 36.09 135 ALA A C 1
ATOM 1059 O O . ALA A 1 135 ? -7.585 -9.910 0.988 1.00 36.09 135 ALA A O 1
ATOM 1060 N N . PRO A 1 136 ? -8.276 -11.634 -0.298 1.00 40.62 136 PRO A N 1
ATOM 1061 C CA . PRO A 1 136 ? -9.668 -11.460 0.077 1.00 40.62 136 PRO A CA 1
ATOM 1062 C C . PRO A 1 136 ? -9.740 -11.632 1.592 1.00 40.62 136 PRO A C 1
ATOM 1064 O O . PRO A 1 136 ? -8.953 -12.384 2.169 1.00 40.62 136 PRO A O 1
ATOM 1067 N N . VAL A 1 137 ? -10.657 -10.921 2.241 1.00 44.94 137 VAL A N 1
ATOM 1068 C CA . VAL A 1 137 ? -10.994 -11.148 3.646 1.00 44.94 137 VAL A CA 1
ATOM 1069 C C . VAL A 1 137 ? -11.519 -12.583 3.754 1.00 44.94 137 VAL A C 1
ATOM 1071 O O . VAL A 1 137 ? -12.720 -12.830 3.722 1.00 44.94 137 VAL A O 1
ATOM 1074 N N . VAL A 1 138 ? -10.617 -13.560 3.803 1.00 39.28 138 VAL A N 1
ATOM 1075 C CA . VAL A 1 138 ? -10.926 -14.915 4.209 1.00 39.28 138 VAL A CA 1
ATOM 1076 C C . VAL A 1 138 ? -11.137 -14.765 5.697 1.00 39.28 138 VAL A C 1
ATOM 1078 O O . VAL A 1 138 ? -10.193 -14.521 6.450 1.00 39.28 138 VAL A O 1
ATOM 1081 N N . SER A 1 139 ? -12.404 -14.795 6.104 1.00 42.44 139 SER A N 1
ATOM 1082 C CA . SER A 1 139 ? -12.785 -14.971 7.497 1.00 42.44 139 SER A CA 1
ATOM 1083 C C . SER A 1 139 ? -11.877 -16.038 8.094 1.00 42.44 139 SER A C 1
ATOM 1085 O O . SER A 1 139 ? -11.927 -17.197 7.684 1.00 42.44 139 SER A O 1
ATOM 1087 N N . ALA A 1 140 ? -10.998 -15.622 9.007 1.00 36.62 140 ALA A N 1
ATOM 1088 C CA . ALA A 1 140 ? -10.154 -16.550 9.731 1.00 36.62 140 ALA A CA 1
ATOM 1089 C C . ALA A 1 140 ? -11.043 -17.630 10.381 1.00 36.62 140 ALA A C 1
ATOM 1091 O O . ALA A 1 140 ? -12.175 -17.323 10.777 1.00 36.62 140 ALA A O 1
ATOM 1092 N N . PRO A 1 141 ? -10.556 -18.878 10.484 1.00 44.53 141 PRO A N 1
ATOM 1093 C CA . PRO A 1 141 ? -11.332 -19.996 10.994 1.00 44.53 141 PRO A CA 1
ATOM 1094 C C . PRO A 1 141 ? -11.842 -19.679 12.397 1.00 44.53 141 PRO A C 1
ATOM 1096 O O . PRO A 1 141 ? -11.087 -19.198 13.245 1.00 44.53 141 PRO A O 1
ATOM 1099 N N . ASN A 1 142 ? -13.116 -19.978 12.648 1.00 40.22 142 ASN A N 1
ATOM 1100 C CA . ASN A 1 142 ? -13.638 -20.079 14.003 1.00 40.22 142 ASN A CA 1
ATOM 1101 C C . ASN A 1 142 ? -12.736 -21.050 14.780 1.00 40.22 142 ASN A C 1
ATOM 1103 O O . ASN A 1 142 ? -12.762 -22.256 14.538 1.00 40.22 142 ASN A O 1
ATOM 1107 N N . LEU A 1 143 ? -11.944 -20.520 15.713 1.00 36.50 143 LEU A N 1
ATOM 1108 C CA . LEU A 1 143 ? -11.342 -21.294 16.791 1.00 36.50 143 LEU A CA 1
ATOM 1109 C C . LEU A 1 143 ? -12.491 -21.781 17.682 1.00 36.50 143 LEU A C 1
ATOM 1111 O O . LEU A 1 143 ? -12.884 -21.127 18.646 1.00 36.50 143 LEU A O 1
ATOM 1115 N N . LEU A 1 144 ? -13.080 -22.910 17.285 1.00 35.78 144 LEU A N 1
ATOM 1116 C CA . LEU A 1 144 ? -14.047 -23.664 18.067 1.00 35.78 144 LEU A CA 1
ATOM 1117 C C . LEU A 1 144 ? -13.337 -24.211 19.307 1.00 35.78 144 LEU A C 1
ATOM 1119 O O . LEU A 1 144 ? -12.587 -25.184 19.229 1.00 35.78 144 LEU A O 1
ATOM 1123 N N . LEU A 1 145 ? -13.609 -23.601 20.461 1.00 35.41 145 LEU A N 1
ATOM 1124 C CA . LEU A 1 145 ? -13.594 -24.351 21.708 1.00 35.41 145 LEU A CA 1
ATOM 1125 C C . LEU A 1 145 ? -14.702 -25.407 21.625 1.00 35.41 145 LEU A C 1
ATOM 1127 O O . LEU A 1 145 ? -15.852 -25.111 21.306 1.00 35.41 145 LEU A O 1
ATOM 1131 N N . THR A 1 146 ? -14.319 -26.644 21.902 1.00 39.09 146 THR A N 1
ATOM 1132 C CA . THR A 1 146 ? -15.171 -27.827 21.967 1.00 39.09 146 THR A CA 1
ATOM 1133 C C . THR A 1 146 ? -16.318 -27.657 22.962 1.00 39.09 146 THR A C 1
ATOM 1135 O O . THR A 1 146 ? -16.082 -27.568 24.167 1.00 39.09 146 THR A O 1
ATOM 1138 N N . ALA A 1 147 ? -17.553 -27.719 22.465 1.00 35.25 147 ALA A N 1
ATOM 1139 C CA . ALA A 1 147 ? -18.725 -28.122 23.232 1.00 35.25 147 ALA A CA 1
ATOM 1140 C C . ALA A 1 147 ? -19.679 -28.915 22.317 1.00 35.25 147 ALA A C 1
ATOM 1142 O O . ALA A 1 147 ? -20.194 -28.375 21.347 1.00 35.25 147 ALA A O 1
ATOM 1143 N N . THR A 1 148 ? -19.797 -30.210 22.631 1.00 30.12 148 THR A N 1
ATOM 1144 C CA . THR A 1 148 ? -20.957 -31.131 22.565 1.00 30.12 148 THR A CA 1
ATOM 1145 C C . THR A 1 148 ? -21.953 -31.031 21.383 1.00 30.12 148 THR A C 1
ATOM 1147 O O . THR A 1 148 ? -22.461 -29.954 21.089 1.00 30.12 148 THR A O 1
ATOM 1150 N N . PRO A 1 149 ? -22.324 -32.157 20.729 1.00 39.50 149 PRO A N 1
ATOM 1151 C CA . PRO A 1 149 ? -23.098 -32.131 19.492 1.00 39.50 149 PRO A CA 1
ATOM 1152 C C . PRO A 1 149 ? -24.579 -31.849 19.765 1.00 39.50 149 PRO A C 1
ATOM 1154 O O . PRO A 1 149 ? -25.251 -32.610 20.458 1.00 39.50 149 PRO A O 1
ATOM 1157 N N . ALA A 1 150 ? -25.097 -30.780 19.165 1.00 33.47 150 ALA A N 1
ATOM 1158 C CA . ALA A 1 150 ? -26.527 -30.554 19.016 1.00 33.47 150 ALA A CA 1
ATOM 1159 C C . ALA A 1 150 ? -26.854 -30.436 17.525 1.00 33.47 150 ALA A C 1
ATOM 1161 O O . ALA A 1 150 ? -26.479 -29.484 16.843 1.00 33.47 150 ALA A O 1
ATOM 1162 N N . THR A 1 151 ? -27.540 -31.459 17.033 1.00 48.34 151 THR A N 1
ATOM 1163 C CA . THR A 1 151 ? -28.252 -31.520 15.761 1.00 48.34 151 THR A CA 1
ATOM 1164 C C . THR A 1 151 ? -29.151 -30.289 15.606 1.00 48.34 151 THR A C 1
ATOM 1166 O O . THR A 1 151 ? -30.002 -30.048 16.458 1.00 48.34 151 THR A O 1
ATOM 1169 N N . ALA A 1 152 ? -29.018 -29.535 14.513 1.00 34.94 152 ALA A N 1
ATOM 1170 C CA . ALA A 1 152 ? -30.018 -28.545 14.118 1.00 34.94 152 ALA A CA 1
ATOM 1171 C C . ALA A 1 152 ? -30.124 -28.477 12.592 1.00 34.94 152 ALA A C 1
ATOM 1173 O O . ALA A 1 152 ? -29.265 -27.944 11.891 1.00 34.94 152 ALA A O 1
ATOM 1174 N N . ALA A 1 153 ? -31.200 -29.079 12.100 1.00 41.41 153 ALA A N 1
ATOM 1175 C CA . ALA A 1 153 ? -31.708 -28.923 10.755 1.00 41.41 153 ALA A CA 1
ATOM 1176 C C . ALA A 1 153 ? -32.256 -27.501 10.509 1.00 41.41 153 ALA A C 1
ATOM 1178 O O . ALA A 1 153 ? -32.592 -26.782 11.447 1.00 41.41 153 ALA A O 1
ATOM 1179 N N . ALA A 1 154 ? -32.459 -27.211 9.218 1.00 46.56 154 ALA A N 1
ATOM 1180 C CA . ALA A 1 154 ? -33.412 -26.255 8.643 1.00 46.56 154 ALA A CA 1
ATOM 1181 C C . ALA A 1 154 ? -33.016 -24.766 8.550 1.00 46.56 154 ALA A C 1
ATOM 1183 O O . ALA A 1 154 ? -33.191 -23.972 9.467 1.00 46.56 154 ALA A O 1
ATOM 1184 N N . ASN A 1 155 ? -32.623 -24.374 7.331 1.00 45.31 155 ASN A N 1
ATOM 1185 C CA . ASN A 1 155 ? -33.423 -23.457 6.505 1.00 45.31 155 ASN A CA 1
ATOM 1186 C C . ASN A 1 155 ? -33.023 -23.620 5.025 1.00 45.31 155 ASN A C 1
ATOM 1188 O O . ASN A 1 155 ? -32.125 -22.947 4.527 1.00 45.31 155 ASN A O 1
ATOM 1192 N N . SER A 1 156 ? -33.692 -24.535 4.316 1.00 58.66 156 SER A N 1
ATOM 1193 C CA . SER A 1 156 ? -33.440 -24.893 2.907 1.00 58.66 156 SER A CA 1
ATOM 1194 C C . SER A 1 156 ? -34.112 -23.956 1.890 1.00 58.66 156 SER A C 1
ATOM 1196 O O . SER A 1 156 ? 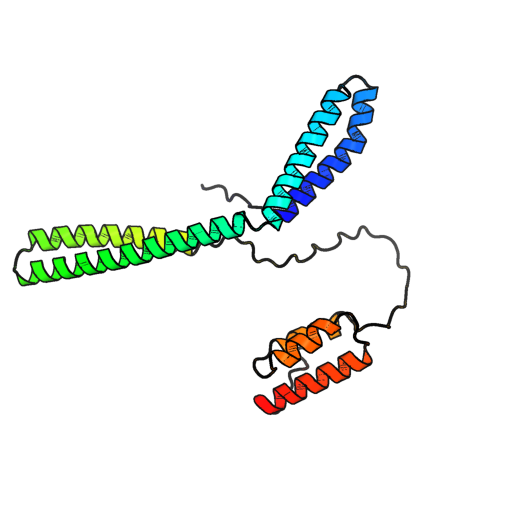-34.388 -24.355 0.763 1.00 58.66 156 SER A O 1
ATOM 1198 N N . ALA A 1 157 ? -34.414 -22.710 2.266 1.00 73.19 157 ALA A N 1
ATOM 1199 C CA . ALA A 1 157 ? -35.064 -21.760 1.357 1.00 73.19 157 ALA A CA 1
ATOM 1200 C C . ALA A 1 157 ? -34.112 -21.232 0.269 1.00 73.19 157 ALA A C 1
ATOM 1202 O O . ALA A 1 157 ? -34.559 -20.742 -0.767 1.00 73.19 157 ALA A O 1
ATOM 1203 N N . TYR A 1 158 ? -32.802 -21.338 0.504 1.00 84.25 158 TYR A N 1
ATOM 1204 C CA . TYR A 1 158 ? -31.773 -20.788 -0.365 1.00 84.25 158 TYR A CA 1
ATOM 1205 C C . TYR A 1 158 ? -30.733 -21.838 -0.732 1.00 84.25 158 TYR A C 1
ATOM 1207 O O . TYR A 1 158 ? -30.514 -22.796 0.008 1.00 84.25 158 TYR A O 1
ATOM 1215 N N . ALA A 1 159 ? -30.086 -21.628 -1.875 1.00 85.81 159 ALA A N 1
ATOM 1216 C CA . ALA A 1 159 ? -29.021 -22.490 -2.358 1.00 85.81 159 ALA A CA 1
ATOM 1217 C C . ALA A 1 159 ? -27.889 -22.656 -1.343 1.00 85.81 159 ALA A C 1
ATOM 1219 O O . ALA A 1 159 ? -27.520 -21.714 -0.626 1.00 85.81 159 ALA A O 1
ATOM 1220 N N . THR A 1 160 ? -27.326 -23.863 -1.326 1.00 87.88 160 THR A N 1
ATOM 1221 C CA . THR A 1 160 ? -26.205 -24.215 -0.457 1.00 87.88 160 THR A CA 1
ATOM 1222 C C . THR A 1 160 ? -24.963 -23.401 -0.819 1.00 87.88 160 THR A C 1
ATOM 1224 O O . THR A 1 160 ? -24.844 -22.831 -1.907 1.00 87.88 160 THR A O 1
ATOM 1227 N N . VAL A 1 161 ? -24.009 -23.334 0.111 1.00 85.94 161 VAL A N 1
ATOM 1228 C CA . VAL A 1 161 ? -22.726 -22.655 -0.125 1.00 85.94 161 VAL A CA 1
ATOM 1229 C C . VAL A 1 161 ? -22.001 -23.269 -1.329 1.00 85.94 161 VAL A C 1
ATOM 1231 O O . VAL A 1 161 ? -21.481 -22.530 -2.162 1.00 85.94 161 VAL A O 1
ATOM 1234 N N . GLU A 1 162 ? -22.054 -24.594 -1.469 1.00 86.31 162 GLU A N 1
ATOM 1235 C CA . GLU A 1 162 ? -21.463 -25.341 -2.585 1.00 86.31 162 GLU A CA 1
ATOM 1236 C C . GLU A 1 162 ? -22.105 -24.974 -3.930 1.00 86.31 162 GLU A C 1
ATOM 1238 O O . GLU A 1 162 ? -21.402 -24.678 -4.895 1.00 86.31 162 GLU A O 1
ATOM 1243 N N . GLN A 1 163 ? -23.439 -24.888 -3.989 1.00 87.50 163 GLN A N 1
ATOM 1244 C CA . GLN A 1 163 ? -24.159 -24.481 -5.200 1.00 87.50 163 GLN A CA 1
ATOM 1245 C C . GLN A 1 163 ? -23.805 -23.047 -5.622 1.00 87.50 163 GLN A C 1
ATOM 1247 O O . GLN A 1 163 ? -23.591 -22.776 -6.802 1.00 87.50 163 GLN A O 1
ATOM 1252 N N . LYS A 1 164 ? -23.690 -22.117 -4.665 1.00 88.75 164 LYS A N 1
ATOM 1253 C CA . LYS A 1 164 ? -23.284 -20.731 -4.955 1.00 88.75 164 LYS A CA 1
ATOM 1254 C C . LYS A 1 164 ? -21.847 -20.654 -5.470 1.00 88.75 164 LYS A C 1
ATOM 1256 O O . LYS A 1 164 ? -21.578 -19.887 -6.391 1.00 88.75 164 LYS A O 1
ATOM 1261 N N . GLN A 1 165 ? -20.935 -21.442 -4.902 1.00 89.50 165 GLN A N 1
ATOM 1262 C CA . GLN A 1 165 ? -19.547 -21.515 -5.365 1.00 89.50 165 GLN A CA 1
ATOM 1263 C C . GLN A 1 165 ? -19.448 -22.091 -6.781 1.00 89.50 165 GLN A C 1
ATOM 1265 O O . GLN A 1 165 ? -18.748 -21.510 -7.609 1.00 89.50 165 GLN A O 1
ATOM 1270 N N . ALA A 1 166 ? -20.195 -23.158 -7.085 1.00 87.50 166 ALA A N 1
ATOM 1271 C CA . ALA A 1 166 ? -20.257 -23.736 -8.426 1.00 87.50 166 ALA A CA 1
ATOM 1272 C C . ALA A 1 166 ? -20.756 -22.715 -9.462 1.00 87.50 166 ALA A C 1
ATOM 1274 O O . ALA A 1 166 ? -20.119 -22.523 -10.496 1.00 87.50 166 ALA A O 1
ATOM 1275 N N . ILE A 1 167 ? -21.829 -21.981 -9.146 1.00 89.38 167 ILE A N 1
ATOM 1276 C CA . ILE A 1 167 ? -22.348 -20.910 -10.008 1.00 89.38 167 ILE A CA 1
ATOM 1277 C C . ILE A 1 167 ? -21.283 -19.833 -10.246 1.00 89.38 167 ILE A C 1
ATOM 1279 O O . ILE A 1 167 ? -21.041 -19.465 -11.390 1.00 89.38 167 ILE A O 1
ATOM 1283 N N . ILE A 1 168 ? -20.613 -19.338 -9.199 1.00 90.25 168 ILE A N 1
ATOM 1284 C CA . ILE A 1 168 ? -19.558 -18.317 -9.344 1.00 90.25 168 ILE A CA 1
ATOM 1285 C C . ILE A 1 168 ? -18.405 -18.831 -10.217 1.00 90.25 168 ILE A C 1
ATOM 1287 O O . ILE A 1 168 ? -17.895 -18.079 -11.048 1.00 90.25 168 ILE A O 1
ATOM 1291 N N . GLY A 1 169 ? -18.017 -20.100 -10.060 1.00 89.62 169 GLY A N 1
ATOM 1292 C CA . GLY A 1 169 ? -16.995 -20.742 -10.887 1.00 89.62 169 GLY A CA 1
ATOM 1293 C C . GLY A 1 169 ? -17.361 -20.730 -12.371 1.00 89.62 169 GLY A C 1
ATOM 1294 O O . GLY A 1 169 ? -16.580 -20.244 -13.187 1.00 89.62 169 GLY A O 1
ATOM 1295 N N . LEU A 1 170 ? -18.577 -21.170 -12.707 1.00 89.69 170 LEU A N 1
ATOM 1296 C CA . LEU A 1 170 ? -19.074 -21.199 -14.088 1.00 89.69 170 LEU A CA 1
ATOM 1297 C C . LEU A 1 170 ? -19.242 -19.792 -14.678 1.00 89.69 170 LEU A C 1
ATOM 1299 O O . LEU A 1 170 ? -18.916 -19.554 -15.838 1.00 89.69 170 LEU A O 1
ATOM 1303 N N . LEU A 1 171 ? -19.668 -18.815 -13.873 1.00 91.00 171 LEU A N 1
ATOM 1304 C CA . LEU A 1 171 ? -19.780 -17.424 -14.317 1.00 91.00 171 LEU A CA 1
ATOM 1305 C C . LEU A 1 171 ? -18.431 -16.791 -14.679 1.00 91.00 171 LEU A C 1
ATOM 1307 O O . LEU A 1 171 ? -18.413 -15.814 -15.427 1.00 91.00 171 LEU A O 1
ATOM 1311 N N . ASN A 1 172 ? -17.299 -17.302 -14.191 1.00 88.56 172 ASN A N 1
ATOM 1312 C CA . ASN A 1 172 ? -15.980 -16.790 -14.572 1.00 88.56 172 ASN A CA 1
ATOM 1313 C C . ASN A 1 172 ? -15.538 -17.237 -15.976 1.00 88.56 172 ASN A C 1
ATOM 1315 O O . ASN A 1 172 ? -14.549 -16.714 -16.486 1.00 88.56 172 ASN A O 1
ATOM 1319 N N . HIS A 1 173 ? -16.295 -18.117 -16.635 1.00 85.62 173 HIS A N 1
ATOM 1320 C CA . HIS A 1 173 ? -15.982 -18.595 -17.976 1.00 85.62 173 HIS A CA 1
ATOM 1321 C C . HIS A 1 173 ? -16.106 -17.481 -19.048 1.00 85.62 173 HIS A C 1
ATOM 1323 O O . HIS A 1 173 ? -17.009 -16.634 -18.942 1.00 85.62 173 HIS A O 1
ATOM 1329 N N . PRO A 1 174 ? -15.223 -17.431 -20.073 1.00 87.44 174 PRO A N 1
ATOM 1330 C CA . PRO A 1 174 ? -15.293 -16.445 -21.160 1.00 87.44 174 PRO A CA 1
ATOM 1331 C C . PRO A 1 174 ? -16.551 -16.573 -22.028 1.00 87.44 174 PRO A C 1
ATOM 1333 O O . PRO A 1 174 ? -17.014 -15.563 -22.549 1.00 87.44 174 PRO A O 1
ATOM 1336 N N . ALA A 1 175 ? -17.123 -17.777 -22.132 1.00 86.81 175 ALA A N 1
ATOM 1337 C CA . ALA A 1 175 ? -18.350 -18.034 -22.895 1.00 86.81 175 ALA A CA 1
ATOM 1338 C C . ALA A 1 175 ? -19.595 -17.331 -22.323 1.00 86.81 175 ALA A C 1
ATOM 1340 O O . ALA A 1 175 ? -20.552 -17.077 -23.046 1.00 86.81 175 ALA A O 1
ATOM 1341 N N . ILE A 1 176 ? -19.599 -17.018 -21.023 1.00 89.69 176 ILE A N 1
ATOM 1342 C CA . ILE A 1 176 ? -20.763 -16.424 -20.363 1.00 89.69 176 ILE A CA 1
ATOM 1343 C C . ILE A 1 176 ? -20.767 -14.910 -20.574 1.00 89.69 176 ILE A C 1
ATOM 1345 O O . ILE A 1 176 ? -19.817 -14.207 -20.210 1.00 89.69 176 ILE A O 1
ATOM 1349 N N . GLU A 1 177 ? -21.866 -14.374 -21.101 1.00 90.19 177 GLU A N 1
ATOM 1350 C CA . GLU A 1 177 ? -21.985 -12.944 -21.363 1.00 90.19 177 GLU A CA 1
ATOM 1351 C C . GLU A 1 177 ? -22.081 -12.114 -20.078 1.00 90.19 177 GLU A C 1
ATOM 1353 O O . GLU A 1 177 ? -22.696 -12.493 -19.078 1.00 90.19 177 GLU A O 1
ATOM 1358 N N . ARG A 1 178 ? -21.559 -10.882 -20.125 1.00 87.56 178 ARG A N 1
ATOM 1359 C CA . ARG A 1 178 ? -21.606 -9.939 -18.994 1.00 87.56 178 ARG A CA 1
ATOM 1360 C C . ARG A 1 178 ? -23.027 -9.721 -18.456 1.00 87.56 178 ARG A C 1
ATOM 1362 O O . ARG A 1 178 ? -23.198 -9.601 -17.244 1.00 87.56 178 ARG A O 1
ATOM 1369 N N . LYS A 1 179 ? -24.035 -9.680 -19.336 1.00 87.94 179 LYS A N 1
ATOM 1370 C CA . LYS A 1 179 ? -25.448 -9.495 -18.958 1.00 87.94 179 LYS A CA 1
ATOM 1371 C C . LYS A 1 179 ? -25.953 -10.642 -18.078 1.00 87.94 179 LYS A C 1
ATOM 1373 O O . LYS A 1 179 ? -26.628 -10.393 -17.078 1.00 87.94 179 LYS A O 1
ATOM 1378 N N . GLU A 1 180 ? -25.583 -11.876 -18.405 1.00 86.94 180 GLU A N 1
ATOM 1379 C CA . GLU A 1 180 ? -25.949 -13.066 -17.636 1.00 86.94 180 GLU A CA 1
ATOM 1380 C C . GLU A 1 180 ? -25.206 -13.123 -16.304 1.00 86.94 180 GLU A C 1
ATOM 1382 O O . GLU A 1 180 ? -25.840 -13.329 -15.266 1.00 86.94 180 GLU A O 1
ATOM 1387 N N . LYS A 1 181 ? -23.902 -12.803 -16.296 1.00 90.75 181 LYS A N 1
ATOM 1388 C CA . LYS A 1 181 ? -23.117 -12.692 -15.052 1.00 90.75 181 LYS A CA 1
ATOM 1389 C C . LYS A 1 181 ? -23.775 -11.734 -14.067 1.00 90.75 181 LYS A C 1
ATOM 1391 O O . LYS A 1 181 ? -23.990 -12.084 -12.909 1.00 90.75 181 LYS A O 1
ATOM 1396 N N . THR A 1 182 ? -24.150 -10.537 -14.519 1.00 89.75 182 THR A N 1
ATOM 1397 C CA . THR A 1 182 ? -24.810 -9.550 -13.655 1.00 89.75 182 THR A CA 1
ATOM 1398 C C . THR A 1 182 ? -26.170 -10.046 -13.152 1.00 89.75 182 THR A C 1
ATOM 1400 O O . THR A 1 182 ? -26.454 -9.917 -11.962 1.00 89.75 182 THR A O 1
ATOM 1403 N N . LYS A 1 183 ? -26.996 -10.664 -14.009 1.00 91.56 183 LYS A N 1
ATOM 1404 C CA . LYS A 1 183 ? -28.324 -11.182 -13.626 1.00 91.56 183 LYS A CA 1
ATOM 1405 C C . LYS A 1 183 ? -28.245 -12.265 -12.545 1.00 91.56 183 LYS A C 1
ATOM 1407 O O . LYS A 1 183 ? -29.050 -12.253 -11.609 1.00 91.56 183 LYS A O 1
ATOM 1412 N N . VAL A 1 184 ? -27.293 -13.189 -12.670 1.00 89.12 184 VAL A N 1
ATOM 1413 C CA . VAL A 1 184 ? -27.125 -14.302 -11.727 1.00 89.12 184 VAL A CA 1
ATOM 1414 C C . VAL A 1 184 ? -26.495 -13.817 -10.419 1.00 89.12 184 VAL A C 1
ATOM 1416 O O . VAL A 1 184 ? -27.005 -14.141 -9.347 1.00 89.12 184 VAL A O 1
ATOM 1419 N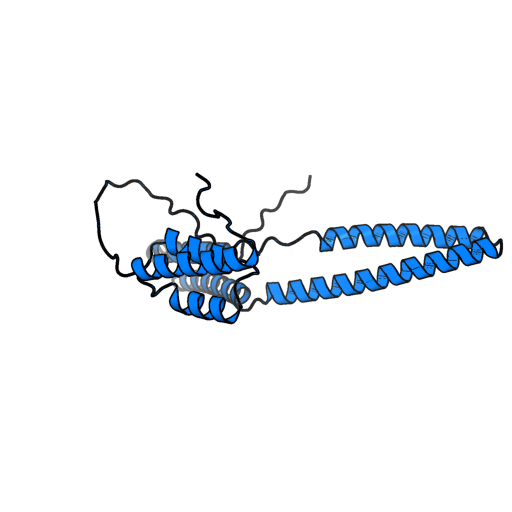 N . LEU A 1 185 ? -25.471 -12.957 -10.477 1.00 90.06 185 LEU A N 1
ATOM 1420 C CA . LEU A 1 185 ? -24.828 -12.399 -9.279 1.00 90.06 185 LEU A CA 1
ATOM 1421 C C . LEU A 1 185 ? -25.786 -11.565 -8.420 1.00 90.06 185 LEU A C 1
ATOM 1423 O O . LEU A 1 185 ? -25.735 -11.654 -7.195 1.00 90.06 185 LEU A O 1
ATOM 1427 N N . LEU A 1 186 ? -26.695 -10.801 -9.036 1.00 90.38 186 LEU A N 1
ATOM 1428 C CA . LEU A 1 186 ? -27.692 -10.014 -8.299 1.00 90.38 186 LEU A CA 1
ATOM 1429 C C . LEU A 1 186 ? -28.661 -10.888 -7.490 1.00 90.38 186 LEU A C 1
ATOM 1431 O O . LEU A 1 186 ? -29.137 -10.468 -6.436 1.00 90.38 186 LEU A O 1
ATOM 1435 N N . ASN A 1 187 ? -28.945 -12.104 -7.963 1.00 89.19 187 ASN A N 1
ATOM 1436 C CA . ASN A 1 187 ? -29.925 -12.996 -7.346 1.00 89.19 187 ASN A CA 1
ATOM 1437 C C . ASN A 1 187 ? -29.304 -14.143 -6.546 1.00 89.19 187 ASN A C 1
ATOM 1439 O O . ASN A 1 187 ? -30.042 -14.846 -5.864 1.00 89.19 187 ASN A O 1
ATOM 1443 N N . ILE A 1 188 ? -27.978 -14.315 -6.560 1.00 87.75 188 ILE A N 1
ATOM 1444 C CA . ILE A 1 188 ? -27.286 -15.500 -6.022 1.00 87.75 188 ILE A CA 1
ATOM 1445 C C . ILE A 1 188 ? -27.599 -15.798 -4.549 1.00 87.75 188 ILE A C 1
ATOM 1447 O O . ILE A 1 188 ? -27.633 -16.950 -4.128 1.00 87.75 188 ILE A O 1
ATOM 1451 N N . ASN A 1 189 ? -27.887 -14.764 -3.755 1.00 86.75 189 ASN A N 1
ATOM 1452 C CA . ASN A 1 189 ? -28.245 -14.917 -2.344 1.00 86.75 189 ASN A CA 1
ATOM 1453 C C . ASN A 1 189 ? -29.725 -15.232 -2.102 1.00 86.75 189 ASN A C 1
ATOM 1455 O O . ASN A 1 189 ? -30.080 -15.560 -0.974 1.00 86.75 189 ASN A O 1
ATOM 1459 N N . ARG A 1 190 ? -30.564 -15.139 -3.137 1.00 87.50 190 ARG A N 1
ATOM 1460 C CA . ARG A 1 190 ? -32.020 -15.325 -3.083 1.00 87.50 190 ARG A CA 1
ATOM 1461 C C . ARG A 1 190 ? -32.512 -16.500 -3.937 1.00 87.50 190 ARG A C 1
ATOM 1463 O O . ARG A 1 190 ? -33.718 -16.718 -3.999 1.00 87.50 190 ARG A O 1
ATOM 1470 N N . ILE A 1 191 ? -31.621 -17.237 -4.605 1.00 89.00 191 ILE A N 1
ATOM 1471 C CA . ILE A 1 191 ? -32.006 -18.415 -5.394 1.00 89.00 191 ILE A CA 1
ATOM 1472 C C . ILE A 1 191 ? -32.327 -19.593 -4.469 1.00 89.00 191 ILE A C 1
ATOM 1474 O O . ILE A 1 191 ? -31.625 -19.813 -3.480 1.00 89.00 191 ILE A O 1
ATOM 1478 N N . SER A 1 192 ? -33.372 -20.347 -4.804 1.00 90.25 192 SER A N 1
ATOM 1479 C CA . SER A 1 192 ? -33.686 -21.629 -4.171 1.00 90.25 192 SER A CA 1
ATOM 1480 C C . SER A 1 192 ? -32.717 -22.720 -4.654 1.00 90.25 192 SER A C 1
ATOM 1482 O O . SER A 1 192 ? -32.101 -22.555 -5.712 1.00 90.25 192 SER A O 1
ATOM 1484 N N . PRO A 1 193 ? -32.565 -23.833 -3.914 1.00 87.94 193 PRO A N 1
ATOM 1485 C CA . PRO A 1 193 ? -31.689 -24.934 -4.317 1.00 87.94 193 PRO A CA 1
ATOM 1486 C C . PRO A 1 193 ? -32.046 -25.524 -5.690 1.00 87.94 193 PRO A C 1
ATOM 1488 O O . PRO A 1 193 ? -31.137 -25.793 -6.468 1.00 87.94 193 PRO A O 1
ATOM 1491 N N . ASP A 1 194 ? -33.332 -25.642 -6.030 1.00 87.25 194 ASP A N 1
ATOM 1492 C CA . ASP A 1 194 ? -33.764 -26.191 -7.328 1.00 87.25 194 ASP A CA 1
ATOM 1493 C C . ASP A 1 194 ? -33.371 -25.270 -8.491 1.00 87.25 194 ASP A C 1
ATOM 1495 O O . ASP A 1 194 ? -32.761 -25.701 -9.467 1.00 87.25 194 ASP A O 1
ATOM 1499 N N . LYS A 1 195 ? -33.606 -23.959 -8.334 1.00 88.06 195 LYS A N 1
ATOM 1500 C CA . LYS A 1 195 ? -33.202 -22.950 -9.327 1.00 88.06 195 LYS A CA 1
ATOM 1501 C C . LYS A 1 195 ? -31.689 -22.839 -9.462 1.00 88.06 195 LYS A C 1
ATOM 1503 O O . LYS A 1 195 ? -31.197 -22.447 -10.518 1.00 88.06 195 LYS A O 1
ATOM 1508 N N . ALA A 1 196 ? -30.940 -23.132 -8.401 1.00 89.00 196 ALA A N 1
ATOM 1509 C CA . ALA A 1 196 ? -29.487 -23.165 -8.467 1.00 89.00 196 ALA A CA 1
ATOM 1510 C C . ALA A 1 196 ? -29.002 -24.306 -9.361 1.00 89.00 196 ALA A C 1
ATOM 1512 O O . ALA A 1 196 ? -28.133 -24.073 -10.196 1.00 89.00 196 ALA A O 1
ATOM 1513 N N . THR A 1 197 ? -29.606 -25.490 -9.244 1.00 90.50 197 THR A N 1
ATOM 1514 C CA . THR A 1 197 ? -29.320 -26.634 -10.120 1.00 90.50 197 THR A CA 1
ATOM 1515 C C . THR A 1 197 ? -29.656 -26.313 -11.578 1.00 90.50 197 THR A C 1
ATOM 1517 O O . THR A 1 197 ? -28.788 -26.458 -12.433 1.00 90.50 197 THR A O 1
ATOM 1520 N N . GLU A 1 198 ? -30.840 -25.749 -11.852 1.00 90.19 198 GLU A N 1
ATOM 1521 C CA . GLU A 1 198 ? -31.225 -25.298 -13.204 1.00 90.19 198 GLU A CA 1
ATOM 1522 C C . GLU A 1 198 ? -30.245 -24.257 -13.772 1.00 90.19 198 GLU A C 1
ATOM 1524 O O . GLU A 1 198 ? -29.882 -24.291 -14.947 1.00 90.19 198 GLU A O 1
ATOM 1529 N N . THR A 1 199 ? -29.785 -23.321 -12.934 1.00 88.81 199 THR A N 1
ATOM 1530 C CA . THR A 1 199 ? -28.822 -22.290 -13.350 1.00 88.81 199 THR A CA 1
ATOM 1531 C C . THR A 1 199 ? -27.463 -22.906 -13.676 1.00 88.81 199 THR A C 1
ATOM 1533 O O . THR A 1 199 ? -26.834 -22.502 -14.649 1.00 88.81 199 THR A O 1
ATOM 1536 N N . ILE A 1 200 ? -27.003 -23.879 -12.886 1.00 91.69 200 ILE A N 1
ATOM 1537 C CA . ILE A 1 200 ? -25.751 -24.606 -13.137 1.00 91.69 200 ILE A CA 1
ATOM 1538 C C . ILE A 1 200 ? -25.837 -25.366 -14.464 1.00 91.69 200 ILE A C 1
ATOM 1540 O O . ILE A 1 200 ? -24.923 -25.263 -15.278 1.00 91.69 200 ILE A O 1
ATOM 1544 N N . GLU A 1 201 ? -26.939 -26.074 -14.712 1.00 90.50 201 GLU A N 1
ATOM 1545 C CA . GLU A 1 201 ? -27.167 -26.784 -15.975 1.00 90.50 201 GLU A CA 1
ATOM 1546 C C . GLU A 1 201 ? -27.193 -25.826 -17.169 1.00 90.50 201 GLU A C 1
ATOM 1548 O O . GLU A 1 201 ? -26.491 -26.056 -18.150 1.00 90.50 201 GLU A O 1
ATOM 1553 N N . HIS A 1 202 ? -27.916 -24.708 -17.068 1.00 89.12 202 HIS A N 1
ATOM 1554 C CA . HIS A 1 202 ? -27.955 -23.694 -18.123 1.00 89.12 202 HIS A CA 1
ATOM 1555 C C . HIS A 1 202 ? -26.567 -23.112 -18.428 1.00 89.12 202 HIS A C 1
ATOM 1557 O O . HIS A 1 202 ? -26.197 -22.964 -19.592 1.00 89.12 202 HIS A O 1
ATOM 1563 N N . LEU A 1 203 ? -25.780 -22.796 -17.393 1.00 89.06 203 LEU A N 1
ATOM 1564 C CA . LEU A 1 203 ? -24.417 -22.290 -17.568 1.00 89.06 203 LEU A CA 1
ATOM 1565 C C . LEU A 1 203 ? -23.501 -23.337 -18.212 1.00 89.06 203 LEU A C 1
ATOM 1567 O O . LEU A 1 203 ? -22.724 -22.979 -19.091 1.00 89.06 203 LEU A O 1
ATOM 1571 N N . ASN A 1 204 ? -23.620 -24.613 -17.836 1.00 89.06 204 ASN A N 1
ATOM 1572 C CA . ASN A 1 204 ? -22.868 -25.693 -18.479 1.00 89.06 204 ASN A CA 1
ATOM 1573 C C . ASN A 1 204 ? -23.245 -25.845 -19.957 1.00 89.06 204 ASN A C 1
ATOM 1575 O O . ASN A 1 204 ? -22.352 -25.945 -20.784 1.00 89.06 204 ASN A O 1
ATOM 1579 N N . VAL A 1 205 ? -24.531 -25.766 -20.316 1.00 88.88 205 VAL A N 1
ATOM 1580 C CA . VAL A 1 205 ? -24.969 -25.831 -21.724 1.00 88.88 205 VAL A CA 1
ATOM 1581 C C . VAL A 1 205 ? -24.382 -24.686 -22.555 1.00 88.88 205 VAL A C 1
ATOM 1583 O O . VAL A 1 205 ? -23.962 -24.904 -23.689 1.00 88.88 205 VAL A O 1
ATOM 1586 N N . LEU A 1 206 ? -24.326 -23.469 -22.005 1.00 85.88 206 LEU A N 1
ATOM 1587 C CA . LEU A 1 206 ? -23.714 -22.325 -22.689 1.00 85.88 206 LEU A CA 1
ATOM 1588 C C . LEU A 1 206 ? -22.203 -22.489 -22.873 1.00 85.88 206 LEU A C 1
ATOM 1590 O O . LEU A 1 206 ? -21.663 -22.097 -23.906 1.00 85.88 206 LEU A O 1
ATOM 1594 N N . ILE A 1 207 ? -21.527 -23.060 -21.877 1.00 87.81 207 ILE A N 1
ATOM 1595 C CA . ILE A 1 207 ? -20.093 -23.353 -21.947 1.00 87.81 207 ILE A CA 1
ATOM 1596 C C . ILE A 1 207 ? -19.838 -24.464 -22.969 1.00 87.81 207 ILE A C 1
ATOM 1598 O O . ILE A 1 207 ? -19.010 -24.284 -23.856 1.00 87.81 207 ILE A O 1
ATOM 1602 N N . ASP A 1 208 ? -20.615 -25.544 -22.930 1.00 84.12 208 ASP A N 1
ATOM 1603 C CA . ASP A 1 208 ? -20.507 -26.669 -23.862 1.00 84.12 208 ASP A CA 1
ATOM 1604 C C . ASP A 1 208 ? -20.811 -26.264 -25.312 1.00 84.12 208 ASP A C 1
ATOM 1606 O O . ASP A 1 208 ? -20.226 -26.800 -26.252 1.00 84.12 208 ASP A O 1
ATOM 1610 N N . ALA A 1 209 ? -21.702 -25.291 -25.527 1.00 82.19 209 ALA A N 1
ATOM 1611 C CA . ALA A 1 209 ? -21.956 -24.729 -26.852 1.00 82.19 209 ALA A CA 1
ATOM 1612 C C . ALA A 1 209 ? -20.765 -23.917 -27.398 1.00 82.19 209 ALA A C 1
ATOM 1614 O O . ALA A 1 209 ? -20.641 -23.763 -28.614 1.00 82.19 209 ALA A O 1
ATOM 1615 N N . TYR A 1 210 ? -19.908 -23.395 -26.517 1.00 82.69 210 TYR A N 1
ATOM 1616 C CA . TYR A 1 210 ? -18.740 -22.592 -26.874 1.00 82.69 210 TYR A CA 1
ATOM 1617 C C . TYR A 1 210 ? -17.466 -23.444 -27.018 1.00 82.69 210 TYR A C 1
ATOM 1619 O O . TYR A 1 210 ? -16.741 -23.276 -27.997 1.00 82.69 210 TYR A O 1
ATOM 1627 N N . ASP A 1 211 ? -17.220 -24.382 -26.097 1.00 75.94 211 ASP A N 1
ATOM 1628 C CA . ASP A 1 211 ? -16.000 -25.209 -26.057 1.00 75.94 211 ASP A CA 1
ATOM 1629 C C . ASP A 1 211 ? -16.178 -26.635 -26.620 1.00 75.94 211 ASP A C 1
ATOM 1631 O O . ASP A 1 211 ? -15.199 -27.368 -26.788 1.00 75.94 211 ASP A O 1
ATOM 1635 N N . GLY A 1 212 ? -17.408 -27.044 -26.950 1.00 67.38 212 GLY A N 1
ATOM 1636 C CA . GLY A 1 212 ? -17.766 -28.447 -27.185 1.00 67.38 212 GLY A CA 1
ATOM 1637 C C . GLY A 1 212 ? -18.120 -29.166 -25.873 1.00 67.38 212 GLY A C 1
ATOM 1638 O O . GLY A 1 212 ? -17.910 -28.608 -24.802 1.00 67.38 212 GLY A O 1
ATOM 1639 N N . PRO A 1 213 ? -18.676 -30.396 -25.909 1.00 59.50 213 PRO A N 1
ATOM 1640 C CA . PRO A 1 213 ? -19.146 -31.081 -24.705 1.00 59.50 213 PRO A CA 1
ATOM 1641 C C . PRO A 1 213 ? -17.987 -31.321 -23.733 1.00 59.50 213 PRO A C 1
ATOM 1643 O O . PRO A 1 213 ? -17.141 -32.196 -23.941 1.00 59.50 213 PRO A O 1
ATOM 1646 N N . THR A 1 214 ? -17.964 -30.547 -22.656 1.00 56.62 214 THR A N 1
ATOM 1647 C CA . THR A 1 214 ? -16.926 -30.559 -21.637 1.00 56.62 214 THR A CA 1
ATOM 1648 C C . THR A 1 214 ? -17.537 -30.925 -20.295 1.00 56.62 214 THR A C 1
ATOM 1650 O O . THR A 1 214 ? -18.271 -30.177 -19.661 1.00 56.62 214 THR A O 1
ATOM 1653 N N . SER A 1 215 ? -17.193 -32.119 -19.815 1.00 51.06 215 SER A N 1
ATOM 1654 C CA . SER A 1 215 ? -17.532 -32.575 -18.468 1.00 51.06 215 SER A CA 1
ATOM 1655 C C . SER A 1 215 ? -16.732 -31.786 -17.418 1.00 51.06 215 SER A C 1
ATOM 1657 O O . SER A 1 215 ? -15.781 -32.308 -16.835 1.00 51.06 215 SER A O 1
ATOM 1659 N N . TYR A 1 216 ? -17.116 -30.541 -17.129 1.00 52.28 216 TYR A N 1
ATOM 1660 C CA . TYR A 1 216 ? -16.521 -29.740 -16.046 1.00 52.28 216 TYR A CA 1
ATOM 1661 C C . TYR A 1 216 ? -16.989 -30.150 -14.638 1.00 52.28 216 TYR A C 1
ATOM 1663 O O . TYR A 1 216 ? -16.608 -29.533 -13.645 1.00 52.28 216 TYR A O 1
ATOM 1671 N N . ALA A 1 217 ? -17.745 -31.243 -14.512 1.00 40.00 217 ALA A N 1
ATOM 1672 C CA . ALA A 1 217 ? -18.121 -31.825 -13.230 1.00 40.00 217 ALA A CA 1
ATOM 1673 C C . ALA A 1 217 ? -17.564 -33.247 -13.076 1.00 40.00 217 ALA A C 1
ATOM 1675 O O . ALA A 1 217 ? -18.191 -34.213 -13.507 1.00 40.00 217 ALA A O 1
ATOM 1676 N N . LYS A 1 218 ? -16.390 -33.350 -12.436 1.00 39.88 218 LYS A N 1
ATOM 1677 C CA . LYS A 1 218 ? -16.027 -34.306 -11.360 1.00 39.88 218 LYS A CA 1
ATOM 1678 C C . LYS A 1 218 ? -14.502 -34.352 -11.200 1.00 39.88 218 LYS A C 1
ATOM 1680 O O . LYS A 1 218 ? -13.851 -35.311 -11.598 1.00 39.88 218 LYS A O 1
ATOM 1685 N N . ALA A 1 219 ? -13.931 -33.318 -10.589 1.00 35.22 219 ALA A N 1
ATOM 1686 C CA . ALA A 1 219 ? -12.695 -33.507 -9.838 1.00 35.22 219 ALA A CA 1
ATOM 1687 C C . ALA A 1 219 ? -13.108 -33.955 -8.429 1.00 35.22 219 ALA A C 1
ATOM 1689 O O . ALA A 1 219 ? -13.530 -33.136 -7.614 1.00 35.22 219 ALA A O 1
ATOM 1690 N N . SER A 1 220 ? -13.127 -35.274 -8.232 1.00 36.56 220 SER A N 1
ATOM 1691 C CA . SER A 1 220 ? -13.132 -35.943 -6.924 1.00 36.56 220 SER A CA 1
ATOM 1692 C C . SER A 1 220 ? -11.831 -35.710 -6.169 1.00 36.56 220 SER A C 1
ATOM 1694 O O . SER A 1 220 ? -10.788 -35.642 -6.859 1.00 36.56 220 SER A O 1
#

Foldseek 3Di:
DDPPDDDDDLVVVLVVLVVVLVVLVVVVVVCCVVVVDPPVRSCVVSVVSVVVSVVSVCCVVVCVVVVVVVVVLVVLVVVLVVLVVVLVVLVVQLVVCVVVVVNVSNVVSVVVNVVSVVVNVVSVVVNVPDDPDPPDPPPDDPPDDDDDDDDDDDDQQAADPVLLVLLVVLLVDPLHDPVRSVVCVVCNGRHGNVVSVVSSVVSQVSVCVVVNNDCPPDPD

Organism: NCBI:txid2493666

Radius of gyration: 29.91 Å; chains: 1; bounding box: 73×47×79 Å

Secondary structure (DSSP, 8-state):
------PPPHHHHHHHHHHHHHHHHHHHHHHHHTTSS-HHHHHHHHHHHHHHHHHHHHHHHS-HHHHHHHHHHHHHHHHHHHHHHHHHHHHHHHHHHHHTT-HHHHHHHHHHHHHHHHHHHHHHHHHH---------------------------TTS--HHHHHHHHHHHTSTTS-HHHHHHHHHHTTT--HHHHHHHHHHHHHHHHHHHSS-------